Protein AF-A0A7C3YHG8-F1 (afdb_monomer_lite)

Structure (mmCIF, N/CA/C/O backbone):
data_AF-A0A7C3YHG8-F1
#
_entry.id 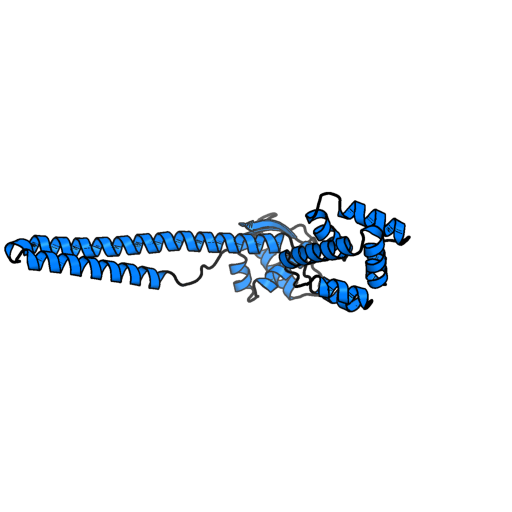  AF-A0A7C3YHG8-F1
#
loop_
_atom_site.group_PDB
_atom_site.id
_atom_site.type_symbol
_atom_site.label_atom_id
_atom_site.label_alt_id
_atom_site.label_comp_id
_atom_site.label_asym_id
_atom_site.label_entity_id
_atom_site.label_seq_id
_atom_site.pdbx_PDB_ins_code
_atom_site.Cartn_x
_atom_site.Cartn_y
_atom_site.Cartn_z
_atom_site.occupancy
_atom_site.B_iso_or_equiv
_atom_site.auth_seq_id
_atom_site.auth_comp_id
_atom_site.auth_asym_id
_atom_site.auth_atom_id
_atom_site.pdbx_PDB_model_num
ATOM 1 N N . MET A 1 1 ? 10.492 -3.596 -20.529 1.00 64.25 1 MET A N 1
ATOM 2 C CA . MET A 1 1 ? 9.755 -3.993 -19.298 1.00 64.25 1 MET A CA 1
ATOM 3 C C . MET A 1 1 ? 10.704 -4.544 -18.235 1.00 64.25 1 MET A C 1
ATOM 5 O O . MET A 1 1 ? 10.720 -4.023 -17.127 1.00 64.25 1 MET A O 1
ATOM 9 N N . TYR A 1 2 ? 11.522 -5.550 -18.568 1.00 70.81 2 TYR A N 1
ATOM 10 C CA . TYR A 1 2 ? 12.491 -6.155 -17.644 1.00 70.81 2 TYR A CA 1
ATOM 11 C C . TYR A 1 2 ? 13.482 -5.152 -17.047 1.00 70.81 2 TYR A C 1
ATOM 13 O O . TYR A 1 2 ? 13.712 -5.169 -15.840 1.00 70.81 2 TYR A O 1
ATOM 21 N N . GLU A 1 3 ? 13.999 -4.233 -17.866 1.00 75.50 3 GLU A N 1
ATOM 22 C CA . GLU A 1 3 ? 14.940 -3.196 -17.428 1.00 75.50 3 GLU A CA 1
ATOM 23 C C . GLU A 1 3 ? 14.399 -2.384 -16.240 1.00 75.50 3 GLU A C 1
ATOM 25 O O . GLU A 1 3 ? 15.095 -2.191 -15.247 1.00 75.50 3 GLU A O 1
ATOM 30 N N . GLU A 1 4 ? 13.135 -1.954 -16.285 1.00 67.62 4 GLU A N 1
ATOM 31 C CA . GLU A 1 4 ? 12.538 -1.143 -15.219 1.00 67.62 4 GLU A CA 1
ATOM 32 C C . GLU A 1 4 ? 12.369 -1.923 -13.912 1.00 67.62 4 GLU A C 1
ATOM 34 O O . GLU A 1 4 ? 12.584 -1.373 -12.830 1.00 67.62 4 GLU A O 1
ATOM 39 N N . ILE A 1 5 ? 12.022 -3.207 -14.015 1.00 71.06 5 ILE A N 1
ATOM 40 C CA . ILE A 1 5 ? 11.834 -4.111 -12.878 1.00 71.06 5 ILE A CA 1
ATOM 41 C C . ILE A 1 5 ? 13.181 -4.402 -12.208 1.00 71.06 5 ILE A C 1
ATOM 43 O O . ILE A 1 5 ? 13.305 -4.309 -10.984 1.00 71.06 5 ILE A O 1
ATOM 47 N N . PHE A 1 6 ? 14.210 -4.688 -13.006 1.00 74.50 6 PHE A N 1
ATOM 48 C CA . PHE A 1 6 ? 15.566 -4.910 -12.514 1.00 74.50 6 PHE A CA 1
ATOM 49 C C . PHE A 1 6 ? 16.198 -3.628 -11.980 1.00 74.50 6 PHE A C 1
ATOM 51 O O . PHE A 1 6 ? 16.890 -3.690 -10.967 1.00 74.50 6 PHE A O 1
ATOM 58 N N . ARG A 1 7 ? 15.928 -2.464 -12.581 1.00 72.69 7 ARG A N 1
ATOM 59 C CA . ARG A 1 7 ? 16.351 -1.157 -12.057 1.00 72.69 7 ARG A CA 1
ATOM 60 C C . ARG A 1 7 ? 15.745 -0.890 -10.693 1.00 72.69 7 ARG A C 1
ATOM 62 O O . ARG A 1 7 ? 16.478 -0.644 -9.741 1.00 72.69 7 ARG A O 1
ATOM 69 N N . TYR A 1 8 ? 14.427 -1.043 -10.576 1.00 64.56 8 TYR A N 1
ATOM 70 C CA . TYR A 1 8 ? 13.718 -0.888 -9.309 1.00 64.56 8 TYR A CA 1
ATOM 71 C C . TYR A 1 8 ? 14.257 -1.834 -8.226 1.00 64.56 8 TYR A C 1
ATOM 73 O O . TYR A 1 8 ? 14.529 -1.408 -7.103 1.00 64.56 8 TYR A O 1
ATOM 81 N N . GLY A 1 9 ? 14.453 -3.110 -8.570 1.00 6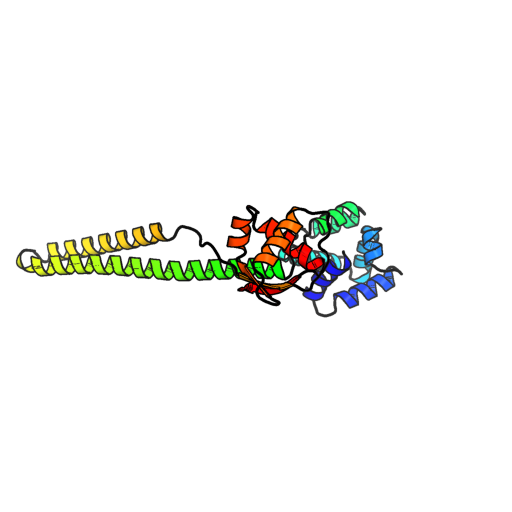4.12 9 GLY A N 1
ATOM 82 C CA . GLY A 1 9 ? 15.024 -4.096 -7.660 1.00 64.12 9 GLY A CA 1
ATOM 83 C C . GLY A 1 9 ? 16.459 -3.768 -7.252 1.00 64.12 9 GLY A C 1
ATOM 84 O O . GLY A 1 9 ? 16.766 -3.780 -6.065 1.00 64.12 9 GLY A O 1
ATOM 85 N N . SER A 1 10 ? 17.320 -3.414 -8.206 1.00 66.56 10 SER A N 1
ATOM 86 C CA . SER A 1 10 ? 18.762 -3.225 -7.990 1.00 66.56 10 SER A CA 1
ATOM 87 C C . SER A 1 10 ? 19.106 -1.924 -7.275 1.00 66.56 10 SER A C 1
ATOM 89 O O . SER A 1 10 ? 19.941 -1.934 -6.374 1.00 66.56 10 SER A O 1
ATOM 91 N N . ASP A 1 11 ? 18.450 -0.813 -7.615 1.00 61.12 11 ASP A N 1
ATOM 92 C CA . ASP A 1 11 ? 18.695 0.476 -6.952 1.00 61.12 11 ASP A CA 1
ATOM 93 C C . ASP A 1 11 ? 18.240 0.455 -5.483 1.00 61.12 11 ASP A C 1
ATOM 95 O O . ASP A 1 11 ? 18.757 1.200 -4.653 1.00 61.12 11 ASP A O 1
ATOM 99 N N . SER A 1 12 ? 17.331 -0.462 -5.127 1.00 53.62 12 SER A N 1
ATOM 100 C CA . SER A 1 12 ? 16.934 -0.717 -3.736 1.00 53.62 12 SER A CA 1
ATOM 101 C C . SER A 1 12 ? 17.961 -1.521 -2.917 1.00 53.62 12 SER A C 1
ATOM 103 O O . SER A 1 12 ? 17.794 -1.653 -1.699 1.00 53.62 12 SER A O 1
ATOM 105 N N . LEU A 1 13 ? 18.999 -2.065 -3.569 1.00 56.03 13 LEU A N 1
ATOM 106 C CA . LEU A 1 13 ? 20.135 -2.758 -2.940 1.00 56.03 13 LEU A CA 1
ATOM 107 C C . LEU A 1 13 ? 21.326 -1.818 -2.718 1.00 56.03 13 LEU A C 1
ATOM 109 O O . LEU A 1 13 ? 22.126 -2.045 -1.815 1.00 56.03 13 LEU A O 1
ATOM 113 N N . GLY A 1 14 ? 21.433 -0.753 -3.515 1.00 53.56 14 GLY A N 1
ATOM 114 C CA . GLY A 1 14 ? 22.447 0.285 -3.368 1.00 53.56 14 GLY A CA 1
ATOM 115 C C . GLY A 1 14 ? 22.393 1.299 -4.519 1.00 53.56 14 GLY A C 1
ATOM 116 O O . GLY A 1 14 ? 22.146 0.900 -5.659 1.00 53.56 14 GLY A O 1
ATOM 117 N N . PRO A 1 15 ? 22.646 2.599 -4.269 1.00 55.12 15 PRO A N 1
ATOM 118 C CA . PRO A 1 15 ? 22.620 3.616 -5.318 1.00 55.12 15 PRO A CA 1
ATOM 119 C C . PRO A 1 15 ? 23.596 3.283 -6.452 1.00 55.12 15 PRO A C 1
ATOM 121 O O . PRO A 1 15 ? 24.779 3.051 -6.209 1.00 55.12 15 PRO A O 1
ATOM 124 N N . GLY A 1 16 ? 23.113 3.269 -7.697 1.00 61.41 16 GLY A N 1
ATOM 125 C CA . GLY A 1 16 ? 23.952 3.050 -8.880 1.00 61.41 16 GLY A CA 1
ATOM 126 C C . GLY A 1 16 ? 24.348 1.592 -9.137 1.00 61.41 16 GLY A C 1
ATOM 127 O O . GLY A 1 16 ? 25.009 1.324 -10.142 1.00 61.41 16 GLY A O 1
ATOM 128 N N . MET A 1 17 ? 23.910 0.645 -8.298 1.00 67.06 17 MET A N 1
ATOM 129 C CA . MET A 1 17 ? 24.161 -0.788 -8.494 1.00 67.06 17 MET A CA 1
ATOM 130 C C . MET A 1 17 ? 23.566 -1.307 -9.800 1.00 67.06 17 MET A C 1
ATOM 132 O O . MET A 1 17 ? 24.195 -2.123 -10.470 1.00 67.06 17 MET A O 1
ATOM 136 N N . PHE A 1 18 ? 22.392 -0.802 -10.193 1.00 75.75 18 PHE A N 1
ATOM 137 C CA . PHE A 1 18 ? 21.789 -1.149 -11.475 1.00 75.75 18 PHE A CA 1
ATOM 138 C C . PHE A 1 18 ? 22.709 -0.805 -12.650 1.00 75.75 18 PHE A C 1
ATOM 140 O O . PHE A 1 18 ? 22.962 -1.645 -13.511 1.00 75.75 18 PHE A O 1
ATOM 147 N N . ARG A 1 19 ? 23.244 0.424 -12.659 1.00 78.12 19 ARG A N 1
ATOM 148 C CA . ARG A 1 19 ? 24.094 0.920 -13.745 1.00 78.12 19 ARG A CA 1
ATOM 149 C C . ARG A 1 19 ? 25.399 0.133 -13.831 1.00 78.12 19 ARG A C 1
ATOM 151 O O . ARG A 1 19 ? 25.753 -0.331 -14.906 1.00 78.12 19 ARG A O 1
ATOM 158 N N . VAL A 1 20 ? 26.061 -0.085 -12.692 1.00 80.94 20 VAL A N 1
ATOM 159 C CA . VAL A 1 20 ? 27.316 -0.853 -12.626 1.00 80.94 20 VAL A CA 1
ATOM 160 C C . VAL A 1 20 ? 27.117 -2.294 -13.096 1.00 80.94 20 VAL A C 1
ATOM 162 O O . VAL A 1 20 ? 27.958 -2.834 -13.812 1.00 80.94 20 VAL A O 1
ATOM 165 N N . LEU A 1 21 ? 26.015 -2.934 -12.698 1.00 82.88 21 LEU A N 1
ATOM 166 C CA . LEU A 1 21 ? 25.720 -4.303 -13.110 1.00 82.88 21 LEU A CA 1
ATOM 167 C C . LEU A 1 21 ? 25.397 -4.378 -14.607 1.00 82.88 21 LEU A C 1
ATOM 169 O O . LEU A 1 21 ? 25.925 -5.253 -15.288 1.00 82.88 21 LEU A O 1
ATOM 173 N N . ARG A 1 22 ? 24.590 -3.442 -15.123 1.00 88.62 22 ARG A N 1
ATOM 174 C CA . ARG A 1 22 ? 24.256 -3.351 -16.549 1.00 88.62 22 ARG A CA 1
ATOM 175 C C . ARG A 1 22 ? 25.505 -3.180 -17.410 1.00 88.62 22 ARG A C 1
ATOM 177 O O . ARG A 1 22 ? 25.700 -3.977 -18.315 1.00 88.62 22 ARG A O 1
ATOM 184 N N . GLU A 1 23 ? 26.365 -2.213 -17.089 1.00 88.88 23 GLU A N 1
ATOM 185 C CA . GLU A 1 23 ? 27.599 -1.940 -17.845 1.00 88.88 23 GLU A CA 1
ATOM 186 C C . GLU A 1 23 ? 28.514 -3.173 -17.904 1.00 88.88 23 GLU A C 1
ATOM 188 O O . GLU A 1 23 ? 29.069 -3.504 -18.951 1.00 88.88 23 GLU A O 1
ATOM 193 N N . ARG A 1 24 ? 28.651 -3.904 -16.789 1.00 88.56 24 ARG A N 1
ATOM 194 C CA . ARG A 1 24 ? 29.465 -5.128 -16.755 1.00 88.56 24 ARG A CA 1
ATOM 195 C C . ARG A 1 24 ? 28.847 -6.282 -17.538 1.00 88.56 24 ARG A C 1
ATOM 197 O O . ARG A 1 24 ? 29.581 -7.060 -18.138 1.00 88.56 24 ARG A O 1
ATOM 204 N N . LEU A 1 25 ? 27.524 -6.419 -17.507 1.00 90.88 25 LEU A N 1
ATOM 205 C CA . LEU A 1 25 ? 26.820 -7.430 -18.293 1.00 90.88 25 LEU A CA 1
ATOM 206 C C . LEU A 1 25 ? 26.889 -7.123 -19.784 1.00 90.88 25 LEU A C 1
ATOM 208 O O . LEU A 1 25 ? 27.086 -8.040 -20.567 1.00 90.88 25 LEU A O 1
ATOM 212 N N . GLU A 1 26 ? 26.769 -5.857 -20.170 1.00 92.88 26 GLU A N 1
ATOM 213 C CA . GLU A 1 26 ? 26.874 -5.416 -21.561 1.00 92.88 26 GLU A CA 1
ATOM 214 C C . GLU A 1 26 ? 28.285 -5.667 -22.104 1.00 92.88 26 GLU A C 1
ATOM 216 O O . GLU A 1 26 ? 28.441 -6.227 -23.186 1.00 92.88 26 GLU A O 1
ATOM 221 N N . ALA A 1 27 ? 29.320 -5.375 -21.306 1.00 90.50 27 ALA A N 1
ATOM 222 C CA . ALA A 1 27 ? 30.705 -5.695 -21.649 1.00 90.50 27 ALA A CA 1
ATOM 223 C C . ALA A 1 27 ? 30.957 -7.207 -21.818 1.00 90.50 27 ALA A C 1
ATOM 225 O O . ALA A 1 27 ? 31.789 -7.603 -22.630 1.00 90.50 27 ALA A O 1
ATOM 226 N N . GLU A 1 28 ? 30.253 -8.053 -21.061 1.00 93.00 28 GLU A N 1
ATOM 227 C CA . GLU A 1 28 ? 30.353 -9.514 -21.164 1.00 93.00 28 GLU A CA 1
ATOM 228 C C . GLU A 1 28 ? 29.513 -10.090 -22.317 1.00 93.00 28 GLU A C 1
ATOM 230 O O . GLU A 1 28 ? 29.925 -11.050 -22.964 1.00 93.00 28 GLU A O 1
ATOM 235 N N . LEU A 1 29 ? 28.331 -9.530 -22.577 1.00 91.25 29 LEU A N 1
ATOM 236 C CA . LEU A 1 29 ? 27.377 -10.045 -23.562 1.00 91.25 29 LEU A CA 1
ATOM 237 C C . LEU A 1 29 ? 27.597 -9.478 -24.970 1.00 91.25 29 LEU A C 1
ATOM 239 O O . LEU A 1 29 ? 27.195 -10.128 -25.936 1.00 91.25 29 LEU A O 1
ATOM 243 N N . GLY A 1 30 ? 28.236 -8.308 -25.082 1.00 90.75 30 GLY A N 1
ATOM 244 C CA . GLY A 1 30 ? 28.475 -7.588 -26.337 1.00 90.75 30 GLY A CA 1
ATOM 245 C C . GLY A 1 30 ? 27.234 -6.904 -26.923 1.00 90.75 30 GLY A C 1
ATOM 246 O O . GLY A 1 30 ? 27.281 -6.426 -28.052 1.00 90.75 30 GLY A O 1
ATOM 247 N N . GLU A 1 31 ? 26.125 -6.888 -26.185 1.00 91.81 31 GLU A N 1
ATOM 248 C CA . GLU A 1 31 ? 24.824 -6.339 -26.575 1.00 91.81 31 GLU A CA 1
ATOM 249 C C . GLU A 1 31 ? 24.015 -5.981 -25.314 1.00 91.81 31 GLU A C 1
ATOM 251 O O . GLU A 1 31 ? 24.429 -6.327 -24.199 1.00 91.81 31 GLU A O 1
ATOM 256 N N . ASP A 1 32 ? 22.869 -5.303 -25.469 1.00 88.94 32 ASP A N 1
ATOM 257 C CA . ASP A 1 32 ? 22.064 -4.881 -24.318 1.00 88.94 32 ASP A CA 1
ATOM 258 C C . ASP A 1 32 ? 21.609 -6.103 -23.485 1.00 88.94 32 ASP A C 1
ATOM 260 O O . ASP A 1 32 ? 20.935 -7.000 -24.007 1.00 88.94 32 ASP A O 1
ATOM 264 N N . PRO A 1 33 ? 21.935 -6.160 -22.177 1.00 89.12 33 PRO A N 1
ATOM 265 C CA . PRO A 1 33 ? 21.634 -7.320 -21.341 1.00 89.12 33 PRO A CA 1
ATOM 266 C C . PRO A 1 33 ? 20.147 -7.673 -21.264 1.00 89.12 33 PRO A C 1
ATOM 268 O O . PRO A 1 33 ? 19.805 -8.845 -21.111 1.00 89.12 33 PRO A O 1
ATOM 271 N N . PHE A 1 34 ? 19.251 -6.691 -21.356 1.00 87.38 34 PHE A N 1
ATOM 272 C CA . PHE A 1 34 ? 17.814 -6.921 -21.250 1.00 87.38 34 PHE A CA 1
ATOM 273 C C . PHE A 1 34 ? 17.213 -7.396 -22.573 1.00 87.38 34 PHE A C 1
ATOM 275 O O . PHE A 1 34 ? 16.295 -8.213 -22.545 1.00 87.38 34 PHE A O 1
ATOM 282 N N . GLU A 1 35 ? 17.792 -7.018 -23.714 1.00 86.94 35 GLU A N 1
ATOM 283 C CA . GLU A 1 35 ? 17.474 -7.655 -24.999 1.00 86.94 35 GLU A CA 1
ATOM 284 C C . GLU A 1 35 ? 17.949 -9.116 -25.049 1.00 86.94 35 GLU A C 1
ATOM 286 O O . GLU A 1 35 ? 17.317 -9.960 -25.694 1.00 86.94 35 GLU A O 1
ATOM 291 N N . VAL A 1 36 ? 19.060 -9.444 -24.374 1.00 90.62 36 VAL A N 1
ATOM 292 C CA . VAL A 1 36 ? 19.490 -10.844 -24.196 1.00 90.62 36 VAL A CA 1
ATOM 293 C C . VAL A 1 36 ? 18.533 -11.585 -23.284 1.00 90.62 36 VAL A C 1
ATOM 295 O O . VAL A 1 36 ? 18.170 -12.708 -23.604 1.00 90.62 36 VAL A O 1
ATOM 298 N N . LEU A 1 37 ? 18.104 -10.982 -22.175 1.00 89.06 37 LEU A N 1
ATOM 299 C CA . LEU A 1 37 ? 17.146 -11.595 -21.255 1.00 89.06 37 LEU A CA 1
ATOM 300 C C . LEU A 1 37 ? 15.813 -11.921 -21.946 1.00 89.06 37 LEU A C 1
ATOM 302 O O . LEU A 1 37 ? 15.233 -12.966 -21.671 1.00 89.06 37 LEU A O 1
ATOM 306 N N . GLU A 1 38 ? 15.353 -11.064 -22.858 1.00 85.81 38 GLU A N 1
ATOM 307 C CA . GLU A 1 38 ? 14.130 -11.288 -23.638 1.00 85.81 38 GLU A CA 1
ATOM 308 C C . GLU A 1 38 ? 14.260 -12.448 -24.640 1.00 85.81 38 GLU A C 1
ATOM 310 O O . GLU A 1 38 ? 13.296 -13.180 -24.862 1.00 85.81 38 GLU A O 1
ATOM 315 N N . ARG A 1 39 ? 15.447 -12.648 -25.226 1.00 89.06 39 ARG A N 1
ATOM 316 C CA . ARG A 1 39 ? 15.694 -13.686 -26.245 1.00 89.06 39 ARG A CA 1
ATOM 317 C C . ARG A 1 39 ? 16.182 -15.015 -25.668 1.00 89.06 39 ARG A C 1
ATOM 319 O O . ARG A 1 39 ? 15.768 -16.071 -26.131 1.00 89.06 39 ARG A O 1
ATOM 326 N N . SER A 1 40 ? 17.100 -14.957 -24.709 1.00 91.31 40 SER A N 1
ATOM 327 C CA . SER A 1 40 ? 17.726 -16.102 -24.046 1.00 91.31 40 SER A CA 1
ATOM 328 C C . SER A 1 40 ? 18.015 -15.783 -22.571 1.00 91.31 40 SER A C 1
ATOM 330 O O . SER A 1 40 ? 19.128 -15.372 -22.198 1.00 91.31 40 SER A O 1
ATOM 332 N N . PRO A 1 41 ? 17.019 -16.002 -21.697 1.00 91.94 41 PRO A N 1
ATOM 333 C CA . PRO A 1 41 ? 17.176 -15.902 -20.253 1.00 91.94 41 PRO A CA 1
ATOM 334 C C . PRO A 1 41 ? 18.370 -16.668 -19.677 1.00 91.94 41 PRO A C 1
ATOM 336 O O . PRO A 1 41 ? 19.026 -16.206 -18.737 1.00 91.94 41 PRO A O 1
ATOM 339 N N . LYS A 1 42 ? 18.695 -17.827 -20.256 1.00 94.50 42 LYS A N 1
ATOM 340 C CA . LYS A 1 42 ? 19.807 -18.665 -19.803 1.00 94.50 42 LYS A CA 1
ATOM 341 C C . LYS A 1 42 ? 21.148 -17.996 -20.042 1.00 94.50 42 LYS A C 1
ATOM 343 O O . LYS A 1 42 ? 22.046 -18.067 -19.195 1.00 94.50 42 LYS A O 1
ATOM 348 N N . ARG A 1 43 ? 21.296 -17.335 -21.189 1.00 94.19 43 ARG A N 1
ATOM 349 C CA . ARG A 1 43 ? 22.518 -16.617 -21.552 1.00 94.19 43 ARG A CA 1
ATOM 350 C C . ARG A 1 43 ? 22.725 -15.404 -20.646 1.00 94.19 43 ARG A C 1
ATOM 352 O O . ARG A 1 43 ? 23.836 -15.208 -20.155 1.00 94.19 43 ARG A O 1
ATOM 359 N N . PHE A 1 44 ? 21.650 -14.687 -20.318 1.00 93.75 44 PHE A N 1
ATOM 360 C CA . PHE A 1 44 ? 21.674 -13.627 -19.307 1.00 93.75 44 PHE A CA 1
ATOM 361 C C . PHE A 1 44 ? 22.118 -14.145 -17.926 1.00 93.75 44 PHE A C 1
ATOM 363 O O . PHE A 1 44 ? 23.056 -13.609 -17.333 1.00 93.75 44 PHE A O 1
ATOM 370 N N . LEU A 1 45 ? 21.509 -15.228 -17.425 1.00 94.06 45 LEU A N 1
ATOM 371 C CA . LEU A 1 45 ? 21.869 -15.821 -16.129 1.00 94.06 45 LEU A CA 1
ATOM 372 C C . LEU A 1 45 ? 23.322 -16.323 -16.097 1.00 94.06 45 LEU A C 1
ATOM 374 O O . LEU A 1 45 ? 24.014 -16.196 -15.085 1.00 94.06 45 LEU A O 1
ATOM 378 N N . THR A 1 46 ? 23.804 -16.873 -17.210 1.00 94.50 46 THR A N 1
ATOM 379 C CA . THR A 1 46 ? 25.193 -17.331 -17.340 1.00 94.50 46 THR A CA 1
ATOM 380 C C . THR A 1 46 ? 26.169 -16.159 -17.250 1.00 94.50 46 THR A C 1
ATOM 382 O O . THR A 1 46 ? 27.146 -16.235 -16.501 1.00 94.50 46 THR A O 1
ATOM 385 N N . ALA A 1 47 ? 25.880 -15.052 -17.939 1.00 93.06 47 ALA A N 1
ATOM 386 C CA . ALA A 1 47 ? 26.677 -13.831 -17.850 1.00 93.06 47 ALA A CA 1
ATOM 387 C C . ALA A 1 47 ? 26.656 -13.241 -16.432 1.00 93.06 47 ALA A C 1
ATOM 389 O O . ALA A 1 47 ? 27.712 -12.925 -15.890 1.00 93.06 47 ALA A O 1
ATOM 390 N N . MET A 1 48 ? 25.494 -13.200 -15.773 1.00 91.00 48 MET A N 1
ATOM 391 C CA . MET A 1 48 ? 25.377 -12.807 -14.361 1.00 91.00 48 MET A CA 1
ATOM 392 C C . MET A 1 48 ? 26.308 -13.627 -13.460 1.00 91.00 48 MET A C 1
ATOM 394 O O . MET A 1 48 ? 27.147 -13.071 -12.747 1.00 91.00 48 MET A O 1
ATOM 398 N N . ARG A 1 49 ? 26.239 -14.961 -13.552 1.00 93.50 49 ARG A N 1
ATOM 399 C CA . ARG A 1 49 ? 27.087 -15.868 -12.761 1.00 93.50 49 ARG A CA 1
ATOM 400 C C . ARG A 1 49 ? 28.577 -15.672 -13.037 1.00 93.50 49 ARG A C 1
ATOM 402 O O . ARG A 1 49 ? 29.375 -15.851 -12.119 1.00 93.50 49 ARG A O 1
ATOM 409 N N . LYS A 1 50 ? 28.952 -15.281 -14.256 1.00 91.62 50 LYS A N 1
ATOM 410 C CA . LYS A 1 50 ? 30.340 -14.987 -14.629 1.00 91.62 50 LYS A CA 1
ATOM 411 C C . LYS A 1 50 ? 30.819 -13.628 -14.104 1.00 91.62 50 LYS A C 1
ATOM 413 O O . LYS A 1 50 ? 31.932 -13.539 -13.599 1.00 91.62 50 LYS A O 1
ATOM 418 N N . VAL A 1 51 ? 29.979 -12.595 -14.175 1.00 90.25 51 VAL A N 1
ATOM 419 C CA . VAL A 1 51 ? 30.336 -11.211 -13.814 1.00 90.25 51 VAL A CA 1
ATOM 420 C C . VAL A 1 51 ? 30.411 -10.998 -12.302 1.00 90.25 51 VAL A C 1
ATOM 422 O O . VAL A 1 51 ? 31.337 -10.345 -11.819 1.00 90.25 51 VAL A O 1
ATOM 425 N N . ILE A 1 52 ? 29.437 -11.514 -11.547 1.00 83.56 52 ILE A N 1
ATOM 426 C CA . ILE A 1 52 ? 29.354 -11.290 -10.091 1.00 83.56 52 ILE A CA 1
ATOM 427 C C . ILE A 1 52 ? 29.591 -12.559 -9.265 1.00 83.56 52 ILE A C 1
ATOM 429 O O . ILE A 1 52 ? 29.681 -12.488 -8.038 1.00 83.56 52 ILE A O 1
ATOM 433 N N . GLY A 1 53 ? 29.739 -13.714 -9.914 1.00 86.75 53 GLY A N 1
ATOM 434 C CA . GLY A 1 53 ? 29.925 -15.003 -9.257 1.00 86.75 53 GLY A CA 1
ATOM 435 C C . GLY A 1 53 ? 28.602 -15.689 -8.912 1.00 86.75 53 GLY A C 1
ATOM 436 O O . GLY A 1 53 ? 27.581 -15.046 -8.655 1.00 86.75 53 GLY A O 1
ATOM 437 N N . TYR A 1 54 ? 28.630 -17.025 -8.860 1.00 87.06 54 TYR A N 1
ATOM 438 C CA . TYR A 1 54 ? 27.450 -17.857 -8.598 1.00 87.06 54 TYR A CA 1
ATOM 439 C C . TYR A 1 54 ? 26.729 -17.470 -7.297 1.00 87.06 54 TYR A C 1
ATOM 441 O O . TYR A 1 54 ? 25.546 -17.148 -7.314 1.00 87.06 54 TYR A O 1
ATOM 449 N N . ARG A 1 55 ? 27.453 -17.421 -6.169 1.00 74.38 55 ARG A N 1
ATOM 450 C CA . ARG A 1 55 ? 26.863 -17.114 -4.851 1.00 74.38 55 ARG A CA 1
ATOM 451 C C . ARG A 1 55 ? 26.232 -15.722 -4.804 1.00 74.38 55 ARG A C 1
ATOM 453 O O . ARG A 1 55 ? 25.141 -15.564 -4.272 1.00 74.38 55 ARG A O 1
ATOM 460 N N . THR A 1 56 ? 26.895 -14.725 -5.381 1.00 79.00 56 THR A N 1
ATOM 461 C CA . THR A 1 56 ? 26.387 -13.348 -5.427 1.00 79.00 56 THR A CA 1
ATOM 462 C C . THR A 1 56 ? 25.159 -13.238 -6.322 1.00 79.00 56 THR A C 1
ATOM 464 O O . THR A 1 56 ? 24.243 -12.492 -6.004 1.00 79.00 56 THR A O 1
ATOM 467 N N . THR A 1 57 ? 25.109 -14.015 -7.406 1.00 85.81 57 THR A N 1
ATOM 468 C CA . THR A 1 57 ? 23.942 -14.090 -8.294 1.00 85.81 57 THR A CA 1
ATOM 469 C C . THR A 1 57 ? 22.722 -14.644 -7.558 1.00 85.81 57 THR A C 1
ATOM 471 O O . THR A 1 57 ? 21.649 -14.054 -7.628 1.00 85.81 57 THR A O 1
ATOM 474 N N . GLU A 1 58 ? 22.889 -15.717 -6.781 1.00 82.38 58 GLU A N 1
ATOM 475 C CA . GLU A 1 58 ? 21.816 -16.282 -5.948 1.00 82.38 58 GLU A CA 1
ATOM 476 C C . GLU A 1 58 ? 21.298 -15.273 -4.911 1.00 82.38 58 GLU A C 1
ATOM 478 O O . GLU A 1 58 ? 20.088 -15.099 -4.750 1.00 82.38 58 GLU A O 1
ATOM 483 N N . VAL A 1 59 ? 22.207 -14.575 -4.221 1.00 76.75 59 VAL A N 1
ATOM 484 C CA . VAL A 1 59 ? 21.850 -13.539 -3.237 1.00 76.75 59 VAL A CA 1
ATOM 485 C C . VAL A 1 59 ? 21.137 -12.369 -3.914 1.00 76.75 59 VAL A C 1
ATOM 487 O O . VAL A 1 59 ? 20.113 -11.907 -3.416 1.00 76.75 59 VAL A O 1
ATOM 490 N N . TYR A 1 60 ? 21.622 -11.932 -5.075 1.00 82.31 60 TYR A N 1
ATOM 491 C CA . TYR A 1 60 ? 20.993 -10.880 -5.865 1.00 82.31 60 TYR A CA 1
ATOM 492 C C . TYR A 1 60 ? 19.559 -11.252 -6.254 1.00 82.31 60 TYR A C 1
ATOM 494 O O . TYR A 1 60 ? 18.644 -10.475 -5.998 1.00 82.31 60 TYR A O 1
ATOM 502 N N . PHE A 1 61 ? 19.331 -12.455 -6.793 1.00 87.62 61 PHE A N 1
ATOM 503 C CA . PHE A 1 61 ? 17.980 -12.911 -7.133 1.00 87.62 61 PHE A CA 1
ATOM 504 C C . PHE A 1 61 ? 17.098 -13.129 -5.902 1.00 87.62 61 PHE A C 1
ATOM 506 O O . PHE A 1 61 ? 15.890 -12.925 -5.988 1.00 87.62 61 PHE A O 1
ATOM 513 N N . SER A 1 62 ? 17.679 -13.484 -4.752 1.00 82.25 62 SER A N 1
ATOM 514 C CA . SER A 1 62 ? 16.943 -13.580 -3.484 1.00 82.25 62 SER A CA 1
ATOM 515 C C . SER A 1 62 ? 16.399 -12.219 -3.076 1.00 82.25 62 SER A C 1
ATOM 517 O O . SER A 1 62 ? 15.205 -12.074 -2.823 1.00 82.25 62 SER A O 1
ATOM 519 N N . MET A 1 63 ? 17.269 -11.209 -3.082 1.00 73.44 63 MET A N 1
ATOM 520 C CA . MET A 1 63 ? 16.898 -9.842 -2.739 1.00 73.44 63 MET A CA 1
ATOM 521 C C . MET A 1 63 ? 15.956 -9.235 -3.784 1.00 73.44 63 MET A C 1
ATOM 523 O O . MET A 1 63 ? 14.990 -8.567 -3.425 1.00 73.44 63 MET A O 1
ATOM 527 N N . LEU A 1 64 ? 16.182 -9.504 -5.073 1.00 81.12 64 LEU A N 1
ATOM 528 C CA . LEU A 1 64 ? 15.283 -9.098 -6.149 1.00 81.12 64 LEU A CA 1
ATOM 529 C C . LEU A 1 64 ? 13.891 -9.703 -5.932 1.00 81.12 64 LEU A C 1
ATOM 531 O O . LEU A 1 64 ? 12.919 -8.960 -5.884 1.00 81.12 64 LEU A O 1
ATOM 535 N N . ALA A 1 65 ? 13.784 -11.016 -5.716 1.00 80.31 65 ALA A N 1
ATOM 536 C CA . ALA A 1 65 ? 12.510 -11.683 -5.458 1.00 80.31 65 ALA A CA 1
ATOM 537 C C . ALA A 1 65 ? 11.805 -11.137 -4.205 1.00 80.31 65 ALA A C 1
ATOM 539 O O . ALA A 1 65 ? 10.598 -10.912 -4.231 1.00 80.31 65 ALA A O 1
ATOM 540 N N . GLU A 1 66 ? 12.538 -10.860 -3.124 1.00 72.44 66 GLU A N 1
ATOM 541 C CA . GLU A 1 66 ? 11.983 -10.244 -1.912 1.00 72.44 66 GLU A CA 1
ATOM 542 C C . GLU A 1 66 ? 11.423 -8.839 -2.186 1.00 72.44 66 GLU A C 1
ATOM 544 O O . GLU A 1 66 ? 10.318 -8.501 -1.754 1.00 72.44 66 GLU A O 1
ATOM 549 N N . ARG A 1 67 ? 12.144 -8.028 -2.965 1.00 67.56 67 ARG A N 1
ATOM 550 C CA . ARG A 1 67 ? 11.707 -6.683 -3.363 1.00 67.56 67 ARG A CA 1
ATOM 551 C C . ARG A 1 67 ? 10.518 -6.711 -4.314 1.00 67.56 67 ARG A C 1
ATOM 553 O O . ARG A 1 67 ? 9.617 -5.885 -4.177 1.00 67.56 67 ARG A O 1
ATOM 560 N N . LEU A 1 68 ? 10.488 -7.667 -5.236 1.00 69.62 68 LEU A N 1
ATOM 561 C CA . LEU A 1 68 ? 9.355 -7.901 -6.127 1.00 69.62 68 LEU A CA 1
ATOM 562 C C . LEU A 1 68 ? 8.128 -8.360 -5.328 1.00 69.62 68 LEU A C 1
ATOM 564 O O . LEU A 1 68 ? 7.044 -7.807 -5.513 1.00 69.62 68 LEU A O 1
ATOM 568 N N . ARG A 1 69 ? 8.306 -9.244 -4.340 1.00 68.75 69 ARG A N 1
ATOM 569 C CA . ARG A 1 69 ? 7.246 -9.654 -3.407 1.00 68.75 69 ARG A CA 1
ATOM 570 C C . ARG A 1 69 ? 6.702 -8.484 -2.595 1.00 68.75 69 ARG A C 1
ATOM 572 O O . ARG A 1 69 ? 5.488 -8.333 -2.489 1.00 68.75 69 ARG A O 1
ATOM 579 N N . ALA A 1 70 ? 7.574 -7.613 -2.088 1.00 56.69 70 ALA A N 1
ATOM 580 C CA . ALA A 1 70 ? 7.170 -6.375 -1.420 1.00 56.69 70 ALA A CA 1
ATOM 581 C C . ALA A 1 70 ? 6.424 -5.401 -2.356 1.00 56.69 70 ALA A C 1
ATOM 583 O O . ALA A 1 70 ? 5.647 -4.570 -1.890 1.00 56.69 70 ALA A O 1
ATOM 584 N N . ALA A 1 71 ? 6.633 -5.512 -3.671 1.00 52.69 71 ALA A N 1
ATOM 585 C CA . ALA A 1 71 ? 5.916 -4.767 -4.703 1.00 52.69 71 ALA A CA 1
ATOM 586 C C . ALA A 1 71 ? 4.636 -5.472 -5.204 1.00 52.69 71 ALA A C 1
ATOM 588 O O . ALA A 1 71 ? 4.041 -5.010 -6.174 1.00 52.69 71 ALA A O 1
ATOM 589 N N . GLY A 1 72 ? 4.207 -6.563 -4.553 1.00 51.84 72 GLY A N 1
ATOM 590 C CA . GLY A 1 72 ? 2.988 -7.305 -4.893 1.00 51.84 72 GLY A CA 1
ATOM 591 C C . GLY A 1 72 ? 3.177 -8.409 -5.937 1.00 51.84 72 GLY A C 1
ATOM 592 O O . GLY A 1 72 ? 2.203 -9.030 -6.351 1.00 51.84 72 GLY A O 1
ATOM 593 N N . ILE A 1 73 ? 4.416 -8.680 -6.349 1.00 65.50 73 ILE A N 1
ATOM 594 C CA . ILE A 1 73 ? 4.753 -9.699 -7.344 1.00 65.50 73 ILE A CA 1
ATOM 595 C C . ILE A 1 73 ? 5.111 -10.980 -6.596 1.00 65.50 73 ILE A C 1
ATOM 597 O O . ILE A 1 73 ? 6.203 -11.105 -6.040 1.00 65.50 73 ILE A O 1
ATOM 601 N N . ALA A 1 74 ? 4.180 -11.930 -6.545 1.00 65.31 74 ALA A N 1
ATOM 602 C CA . ALA A 1 74 ? 4.401 -13.219 -5.901 1.00 65.31 74 ALA A CA 1
ATOM 603 C C . ALA A 1 74 ? 5.373 -14.066 -6.737 1.00 65.31 74 ALA A C 1
ATOM 605 O O . ALA A 1 74 ? 4.961 -14.851 -7.582 1.00 65.31 74 ALA A O 1
ATOM 606 N N . VAL A 1 75 ? 6.668 -13.858 -6.507 1.00 75.44 75 VAL A N 1
ATOM 607 C CA . VAL A 1 75 ? 7.747 -14.600 -7.153 1.00 75.44 75 VAL A CA 1
ATOM 608 C C . VAL A 1 75 ? 8.791 -15.015 -6.121 1.00 75.44 75 VAL A C 1
ATOM 610 O O . VAL A 1 75 ? 9.048 -14.328 -5.120 1.00 75.44 75 VAL A O 1
ATOM 613 N N . THR A 1 76 ? 9.375 -16.183 -6.330 1.00 82.75 76 THR A N 1
ATOM 614 C CA . THR A 1 76 ? 10.510 -16.690 -5.565 1.00 82.75 76 THR A CA 1
ATOM 615 C C . THR A 1 76 ? 11.794 -16.603 -6.383 1.00 82.75 76 THR A C 1
ATOM 617 O O . THR A 1 76 ? 11.784 -16.527 -7.611 1.00 82.75 76 THR A O 1
ATOM 620 N N . LYS A 1 77 ? 12.930 -16.616 -5.682 1.00 87.38 77 LYS A N 1
ATOM 621 C CA . LYS A 1 77 ? 14.249 -16.711 -6.312 1.00 87.38 77 LYS A CA 1
ATOM 622 C C . LYS A 1 77 ? 14.330 -17.945 -7.215 1.00 87.38 77 LYS A C 1
ATOM 624 O O . LYS A 1 77 ? 14.779 -17.832 -8.350 1.00 87.38 77 LYS A O 1
ATOM 629 N N . ASP A 1 78 ? 13.873 -19.090 -6.712 1.00 88.06 78 ASP A N 1
ATOM 630 C CA . ASP A 1 78 ? 13.950 -20.363 -7.429 1.00 88.06 78 ASP A CA 1
ATOM 631 C C . ASP A 1 78 ? 13.080 -20.343 -8.692 1.00 88.06 78 ASP A C 1
ATOM 633 O O . ASP A 1 78 ? 13.537 -20.771 -9.740 1.00 88.06 78 ASP A O 1
ATOM 637 N N . GLU A 1 79 ? 11.889 -19.735 -8.663 1.00 86.00 79 GLU A N 1
ATOM 638 C CA . GLU A 1 79 ? 11.058 -19.587 -9.869 1.00 86.00 79 GLU A CA 1
ATOM 639 C C . GLU A 1 79 ? 11.708 -18.724 -10.959 1.00 86.00 79 GLU A C 1
ATOM 641 O O . GLU A 1 79 ? 11.591 -19.055 -12.141 1.00 86.00 79 GLU A O 1
ATOM 646 N N . LEU A 1 80 ? 12.386 -17.632 -10.578 1.00 86.12 80 LEU A N 1
ATOM 647 C CA . LEU A 1 80 ? 13.113 -16.776 -11.522 1.00 86.12 80 LEU A CA 1
ATOM 648 C C . LEU A 1 80 ? 14.307 -17.511 -12.129 1.00 86.12 80 LEU A C 1
ATOM 650 O O . LEU A 1 80 ? 14.486 -17.484 -13.345 1.00 86.12 80 LEU A O 1
ATOM 654 N N . ILE A 1 81 ? 15.106 -18.174 -11.290 1.00 90.62 81 ILE A N 1
ATOM 655 C CA . ILE A 1 81 ? 16.293 -18.905 -11.734 1.00 90.62 81 ILE A CA 1
ATOM 656 C C . ILE A 1 81 ? 15.887 -20.105 -12.589 1.00 90.62 81 ILE A C 1
ATOM 658 O O . ILE A 1 81 ? 16.430 -20.259 -13.674 1.00 90.62 81 ILE A O 1
ATOM 662 N N . ASP A 1 82 ? 14.882 -20.883 -12.188 1.00 91.19 82 ASP A N 1
ATOM 663 C CA . ASP A 1 82 ? 14.388 -22.028 -12.959 1.00 91.19 82 ASP A CA 1
ATOM 664 C C . ASP A 1 82 ? 13.869 -21.613 -14.337 1.00 91.19 82 ASP A C 1
ATOM 666 O O . ASP A 1 82 ? 14.102 -22.309 -15.326 1.00 91.19 82 ASP A O 1
ATOM 670 N N . ALA A 1 83 ? 13.145 -20.492 -14.422 1.00 87.44 83 ALA A N 1
ATOM 671 C CA . ALA A 1 83 ? 12.669 -19.977 -15.703 1.00 87.44 83 ALA A CA 1
ATOM 672 C C . ALA A 1 83 ? 13.838 -19.544 -16.603 1.00 87.44 83 ALA A C 1
ATOM 674 O O . ALA A 1 83 ? 13.818 -19.799 -17.808 1.00 87.44 83 ALA A O 1
ATOM 675 N N . MET A 1 84 ? 14.887 -18.962 -16.014 1.00 92.25 84 MET A N 1
ATOM 676 C CA . MET A 1 84 ? 16.102 -18.602 -16.741 1.00 92.25 84 MET A CA 1
ATOM 677 C C . MET A 1 84 ? 16.926 -19.826 -17.157 1.00 92.25 84 MET A C 1
ATOM 679 O O . MET A 1 84 ? 17.391 -19.890 -18.287 1.00 92.25 84 MET A O 1
ATOM 683 N N . GLU A 1 85 ? 17.092 -20.828 -16.295 1.00 93.06 85 GLU A N 1
ATOM 684 C CA . GLU A 1 85 ? 17.876 -22.035 -16.588 1.00 93.06 85 GLU A CA 1
ATOM 685 C C . GLU A 1 85 ? 17.244 -22.908 -17.676 1.00 93.06 85 GLU A C 1
ATOM 687 O O . GLU A 1 85 ? 17.964 -23.522 -18.474 1.00 93.06 85 GLU A O 1
ATOM 692 N N . ARG A 1 86 ? 15.907 -22.927 -17.729 1.00 91.69 86 ARG A N 1
ATOM 693 C CA . ARG A 1 86 ? 15.124 -23.592 -18.779 1.00 91.69 86 ARG A CA 1
ATOM 694 C C . ARG A 1 86 ? 15.073 -22.810 -20.091 1.00 91.69 86 ARG A C 1
ATOM 696 O O . ARG A 1 86 ? 14.551 -23.345 -21.061 1.00 91.69 86 ARG A O 1
ATOM 703 N N . ASP A 1 87 ? 15.640 -21.601 -20.117 1.00 90.31 87 ASP A N 1
ATOM 704 C CA . ASP A 1 87 ? 15.626 -20.688 -21.263 1.00 90.31 87 ASP A CA 1
ATOM 705 C C . ASP A 1 87 ? 14.197 -20.420 -21.767 1.00 90.31 87 ASP A C 1
ATOM 707 O O . ASP A 1 87 ? 13.924 -20.467 -22.962 1.00 90.31 87 ASP A O 1
ATOM 711 N N . ASP A 1 88 ? 13.268 -20.194 -20.829 1.00 85.88 88 ASP A N 1
ATOM 712 C CA . ASP A 1 88 ? 11.835 -20.035 -21.098 1.00 85.88 88 ASP A CA 1
ATOM 713 C C . ASP A 1 88 ? 11.419 -18.552 -20.982 1.00 85.88 88 ASP A C 1
ATOM 715 O O . ASP A 1 88 ? 11.001 -18.096 -19.906 1.00 85.88 88 ASP A O 1
ATOM 719 N N . PRO A 1 89 ? 11.546 -17.762 -22.069 1.00 83.25 89 PRO A N 1
ATOM 720 C CA . PRO A 1 89 ? 11.207 -16.342 -22.055 1.00 83.25 89 PRO A CA 1
ATOM 721 C C . PRO A 1 89 ? 9.708 -16.110 -21.852 1.00 83.25 89 PRO A C 1
ATOM 723 O O . PRO A 1 89 ? 9.336 -15.116 -21.237 1.00 83.25 89 PRO A O 1
ATOM 726 N N . ALA A 1 90 ? 8.843 -17.034 -22.285 1.00 81.06 90 ALA A N 1
ATOM 727 C CA . ALA A 1 90 ? 7.397 -16.911 -22.121 1.00 81.06 90 ALA A CA 1
ATOM 728 C C . ALA A 1 90 ? 6.984 -17.044 -20.649 1.00 81.06 90 ALA A C 1
ATOM 730 O O . ALA A 1 90 ? 6.133 -16.294 -20.171 1.00 81.06 90 ALA A O 1
ATOM 731 N N . LYS A 1 91 ? 7.609 -17.959 -19.897 1.00 81.12 91 LYS A N 1
ATOM 732 C CA . LYS A 1 91 ? 7.381 -18.088 -18.451 1.00 81.12 91 LYS A CA 1
ATOM 733 C C . LYS A 1 91 ? 7.886 -16.869 -17.683 1.00 81.12 91 LYS A C 1
ATOM 735 O O . LYS A 1 91 ? 7.190 -16.399 -16.786 1.00 81.12 91 LYS A O 1
ATOM 740 N N . LEU A 1 92 ? 9.056 -16.337 -18.038 1.00 79.44 92 LEU A N 1
ATOM 741 C CA . LEU A 1 92 ? 9.564 -15.081 -17.474 1.00 79.44 92 LEU A CA 1
ATOM 742 C C . LEU A 1 92 ? 8.640 -13.911 -17.791 1.00 79.44 92 LEU A C 1
ATOM 744 O O . LEU A 1 92 ? 8.272 -13.163 -16.887 1.00 79.44 92 LEU A O 1
ATOM 748 N N . GLU A 1 93 ? 8.196 -13.798 -19.039 1.00 76.00 93 GLU A N 1
ATOM 749 C CA . GLU A 1 93 ? 7.249 -12.770 -19.441 1.00 76.00 93 GLU A CA 1
ATOM 750 C C . GLU A 1 93 ? 5.957 -12.912 -18.649 1.00 76.00 93 GLU A C 1
ATOM 752 O O . GLU A 1 93 ? 5.478 -11.924 -18.124 1.00 76.00 93 GLU A O 1
ATOM 757 N N . LEU A 1 94 ? 5.428 -14.120 -18.456 1.00 72.69 94 LEU A N 1
ATOM 758 C CA . LEU A 1 94 ? 4.219 -14.349 -17.667 1.00 72.69 94 LEU A CA 1
ATOM 759 C C . LEU A 1 94 ? 4.410 -13.971 -16.189 1.00 72.69 94 LEU A C 1
ATOM 761 O O . LEU A 1 94 ? 3.527 -13.336 -15.614 1.00 72.69 94 LEU A O 1
ATOM 765 N N . ILE A 1 95 ? 5.571 -14.269 -15.595 1.00 71.50 95 ILE A N 1
ATOM 766 C CA . ILE A 1 95 ? 5.941 -13.829 -14.238 1.00 71.50 95 ILE A CA 1
ATOM 767 C C . ILE A 1 95 ? 5.936 -12.295 -14.148 1.00 71.50 95 ILE A C 1
ATOM 769 O O . ILE A 1 95 ? 5.365 -11.737 -13.211 1.00 71.50 95 ILE A O 1
ATOM 773 N N . PHE A 1 96 ? 6.516 -11.597 -15.130 1.00 67.62 96 PHE A N 1
ATOM 774 C CA . PHE A 1 96 ? 6.639 -10.134 -15.116 1.00 67.62 96 PHE A CA 1
ATOM 775 C C . PHE A 1 96 ? 5.459 -9.368 -15.739 1.00 67.62 96 PHE A C 1
ATOM 777 O O . PHE A 1 96 ? 5.305 -8.173 -15.508 1.00 67.62 96 PHE A O 1
ATOM 784 N N . ARG A 1 97 ? 4.597 -10.031 -16.502 1.00 60.41 97 ARG A N 1
ATOM 785 C CA . ARG A 1 97 ? 3.364 -9.482 -17.079 1.00 60.41 97 ARG A CA 1
ATOM 786 C C . ARG A 1 97 ? 2.215 -9.611 -16.086 1.00 60.41 97 ARG A C 1
ATOM 788 O O . ARG A 1 97 ? 1.418 -8.685 -15.958 1.00 60.41 97 ARG A O 1
ATOM 795 N N . ASN A 1 98 ? 2.183 -10.710 -15.325 1.00 53.44 98 ASN A N 1
ATOM 796 C CA . ASN A 1 98 ? 1.331 -10.839 -14.139 1.00 53.44 98 ASN A CA 1
ATOM 797 C C . ASN A 1 98 ? 1.862 -10.017 -12.960 1.00 53.44 98 ASN A C 1
ATOM 799 O O . ASN A 1 98 ? 1.097 -9.671 -12.059 1.00 53.44 98 ASN A O 1
ATOM 803 N N . ALA A 1 99 ? 3.143 -9.635 -12.986 1.00 48.97 99 ALA A N 1
ATOM 804 C CA . ALA A 1 99 ? 3.659 -8.548 -12.175 1.00 48.97 99 ALA A CA 1
ATOM 805 C C . ALA A 1 99 ? 3.060 -7.213 -12.645 1.00 48.97 99 ALA A C 1
ATOM 807 O O . ALA A 1 99 ? 3.701 -6.408 -13.321 1.00 48.97 99 ALA A O 1
ATOM 808 N N . ARG A 1 100 ? 1.815 -6.935 -12.248 1.00 48.72 100 ARG A N 1
ATOM 809 C CA . ARG A 1 100 ? 1.319 -5.561 -12.211 1.00 48.72 100 ARG A CA 1
ATOM 810 C C . ARG A 1 100 ? 2.266 -4.786 -11.304 1.00 48.72 100 ARG A C 1
ATOM 812 O O . ARG A 1 100 ? 2.204 -4.912 -10.086 1.00 48.72 100 ARG A O 1
ATOM 819 N N . ILE A 1 101 ? 3.180 -4.021 -11.898 1.00 47.72 101 ILE A N 1
ATOM 820 C CA . ILE A 1 101 ? 3.999 -3.055 -11.171 1.00 47.72 101 ILE A CA 1
ATOM 821 C C . ILE A 1 101 ? 3.007 -2.144 -10.448 1.00 47.72 101 ILE A C 1
ATOM 823 O O . ILE A 1 101 ? 2.370 -1.302 -11.089 1.00 47.72 101 ILE A O 1
ATOM 827 N N . MET A 1 102 ? 2.844 -2.350 -9.135 1.00 48.31 102 MET A N 1
ATOM 828 C CA . MET A 1 102 ? 1.992 -1.504 -8.311 1.00 48.31 102 MET A CA 1
ATOM 829 C C . MET A 1 102 ? 2.457 -0.067 -8.511 1.00 48.31 102 MET A C 1
ATOM 831 O O . MET A 1 102 ? 3.596 0.302 -8.168 1.00 48.31 102 MET A O 1
ATOM 835 N N . THR A 1 103 ? 1.582 0.745 -9.098 1.00 51.38 103 THR A N 1
ATOM 836 C CA . THR A 1 103 ? 1.899 2.145 -9.353 1.00 51.38 103 THR A CA 1
ATOM 837 C C . THR A 1 103 ? 2.171 2.852 -8.027 1.00 51.38 103 THR A C 1
ATOM 839 O O . THR A 1 103 ? 1.685 2.424 -6.973 1.00 51.38 103 THR A O 1
ATOM 842 N N . PRO A 1 104 ? 2.939 3.954 -8.032 1.00 52.16 104 PRO A N 1
ATOM 843 C CA . PRO A 1 104 ? 3.076 4.805 -6.852 1.00 52.16 104 PRO A CA 1
ATOM 844 C C . PRO A 1 104 ? 1.715 5.175 -6.241 1.00 52.16 104 PRO A C 1
ATOM 846 O O . PRO A 1 104 ? 1.590 5.258 -5.023 1.00 52.16 104 PRO A O 1
ATOM 849 N N . PHE A 1 105 ? 0.687 5.312 -7.086 1.00 52.41 105 PHE A N 1
ATOM 850 C CA . PHE A 1 105 ? -0.697 5.525 -6.688 1.00 52.41 105 PHE A CA 1
ATOM 851 C C . PHE A 1 105 ? -1.294 4.332 -5.934 1.00 52.41 105 PHE A C 1
ATOM 853 O O . PHE A 1 105 ? -1.798 4.525 -4.837 1.00 52.41 105 PHE A O 1
ATOM 860 N N . GLU A 1 106 ? -1.189 3.105 -6.450 1.00 54.03 106 GLU A N 1
ATOM 861 C CA . GLU A 1 106 ? -1.728 1.909 -5.784 1.00 54.03 106 GLU A CA 1
ATOM 862 C C . GLU A 1 106 ? -1.009 1.609 -4.455 1.00 54.03 106 GLU A C 1
ATOM 864 O O . GLU A 1 106 ? -1.639 1.255 -3.455 1.00 54.03 106 GLU A O 1
ATOM 869 N N . ARG A 1 107 ? 0.313 1.829 -4.402 1.00 61.03 107 ARG A N 1
ATOM 870 C CA . ARG A 1 107 ? 1.093 1.740 -3.155 1.00 61.03 107 ARG A CA 1
ATOM 871 C C . ARG A 1 107 ? 0.665 2.791 -2.139 1.00 61.03 107 ARG A C 1
ATOM 873 O O . ARG A 1 107 ? 0.416 2.454 -0.982 1.00 61.03 107 ARG A O 1
ATOM 880 N N . MET A 1 108 ? 0.540 4.046 -2.569 1.00 60.16 108 MET A N 1
ATOM 881 C CA . MET A 1 108 ? 0.066 5.127 -1.708 1.00 60.16 108 MET A CA 1
ATOM 882 C C . MET A 1 108 ? -1.390 4.904 -1.281 1.00 60.16 108 MET A C 1
ATOM 884 O O . MET A 1 108 ? -1.732 5.220 -0.143 1.00 60.16 108 MET A O 1
ATOM 888 N N . TYR A 1 109 ? -2.217 4.316 -2.15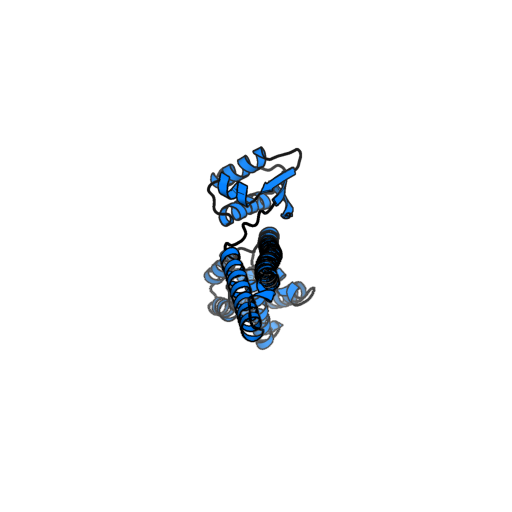1 1.00 62.44 109 TYR A N 1
ATOM 889 C CA . TYR A 1 109 ? -3.598 3.954 -1.867 1.00 62.44 109 TYR A CA 1
ATOM 890 C C . TYR A 1 109 ? -3.658 2.927 -0.737 1.00 62.44 109 TYR A C 1
ATOM 892 O O . TYR A 1 109 ? -4.184 3.213 0.335 1.00 62.44 109 TYR A O 1
ATOM 900 N N . ARG A 1 110 ? -3.009 1.770 -0.905 1.00 59.28 110 ARG A N 1
ATOM 901 C CA . ARG A 1 110 ? -2.987 0.732 0.136 1.00 59.28 110 ARG A CA 1
ATOM 902 C C . ARG A 1 110 ? -2.412 1.238 1.455 1.00 59.28 110 ARG A C 1
ATOM 904 O O . ARG A 1 110 ? -2.975 0.952 2.508 1.00 59.28 110 ARG A O 1
ATOM 911 N N . GLN A 1 111 ? -1.331 2.015 1.407 1.00 63.38 111 GLN A N 1
ATOM 912 C CA . GLN A 1 111 ? -0.714 2.570 2.610 1.00 63.38 111 GLN A CA 1
ATOM 913 C C . GLN A 1 111 ? -1.655 3.538 3.342 1.00 63.38 111 GLN A C 1
ATOM 915 O O . GLN A 1 111 ? -1.764 3.473 4.564 1.00 63.38 111 GLN A O 1
ATOM 920 N N . LYS A 1 112 ? -2.359 4.422 2.623 1.00 64.25 112 LYS A N 1
ATOM 921 C CA . LYS A 1 112 ? -3.292 5.378 3.236 1.00 64.25 112 LYS A CA 1
ATOM 922 C C . LYS A 1 112 ? -4.592 4.725 3.693 1.00 64.25 112 LYS A C 1
ATOM 924 O O . LYS A 1 112 ? -5.012 5.044 4.799 1.00 64.25 112 LYS A O 1
ATOM 929 N N . VAL A 1 113 ? -5.158 3.766 2.949 1.00 61.12 113 VAL A N 1
ATOM 930 C CA . VAL A 1 113 ? -6.280 2.938 3.436 1.00 61.12 113 VAL A CA 1
ATOM 931 C C . VAL A 1 113 ? -5.880 2.252 4.737 1.00 61.12 113 VAL A C 1
ATOM 933 O O . VAL A 1 113 ? -6.590 2.368 5.728 1.00 61.12 113 VAL A O 1
ATOM 936 N N . PHE A 1 114 ? -4.719 1.595 4.778 1.00 55.41 114 PHE A N 1
ATOM 937 C CA . PHE A 1 114 ? -4.261 0.893 5.976 1.00 55.41 114 PHE A CA 1
ATOM 938 C C . PHE A 1 114 ? -4.067 1.845 7.163 1.00 55.41 114 PHE A C 1
ATOM 940 O O . PHE A 1 114 ? -4.572 1.581 8.249 1.00 55.41 114 PHE A O 1
ATOM 947 N N . LEU A 1 115 ? -3.416 2.994 6.951 1.00 61.72 115 LEU A N 1
ATOM 948 C CA . LEU A 1 115 ? -3.221 4.004 7.995 1.00 61.72 115 LEU A CA 1
ATOM 949 C C . LEU A 1 115 ? -4.538 4.628 8.473 1.00 61.72 115 LEU A C 1
ATOM 951 O O . LEU A 1 115 ? -4.676 4.919 9.661 1.00 61.72 115 LEU A O 1
ATOM 955 N N . GLN A 1 116 ? -5.499 4.863 7.580 1.00 60.44 116 GLN A N 1
ATOM 956 C CA . GLN A 1 116 ? -6.815 5.379 7.949 1.00 60.44 116 GLN A CA 1
ATOM 957 C C . GLN A 1 116 ? -7.631 4.326 8.704 1.00 60.44 116 GLN A C 1
ATOM 959 O O . GLN A 1 116 ? -8.204 4.654 9.740 1.00 60.44 116 GLN A O 1
ATOM 964 N N . LEU A 1 117 ? -7.631 3.068 8.253 1.00 55.03 117 LEU A N 1
ATOM 965 C CA . LEU A 1 117 ? -8.262 1.952 8.959 1.00 55.03 117 LEU A CA 1
ATOM 966 C C . LEU A 1 117 ? -7.641 1.761 10.344 1.00 55.03 117 LEU A C 1
ATOM 968 O O . LEU A 1 117 ? -8.369 1.616 11.320 1.00 55.03 117 LEU A O 1
ATOM 972 N N . GLU A 1 118 ? -6.315 1.839 10.457 1.00 55.72 118 GLU A N 1
ATOM 973 C CA . GLU A 1 118 ? -5.599 1.723 11.727 1.00 55.72 118 GLU A CA 1
ATOM 974 C C . GLU A 1 118 ? -5.903 2.902 12.664 1.00 55.72 118 GLU A C 1
ATOM 976 O O . GLU A 1 118 ? -6.190 2.701 13.846 1.00 55.72 118 GLU A O 1
ATOM 981 N N . LYS A 1 119 ? -5.900 4.143 12.158 1.00 62.22 119 LYS A N 1
ATOM 982 C CA . LYS A 1 119 ? -6.268 5.333 12.945 1.00 62.22 119 LYS A CA 1
ATOM 983 C C . LYS A 1 119 ? -7.731 5.297 13.380 1.00 62.22 119 LYS A C 1
ATOM 985 O O . LYS A 1 119 ? -8.012 5.581 14.544 1.00 62.22 119 LYS A O 1
ATOM 990 N N . ALA A 1 120 ? -8.648 4.937 12.483 1.00 57.91 120 ALA A N 1
ATOM 991 C CA . ALA A 1 120 ? -10.072 4.811 12.774 1.00 57.91 120 ALA A CA 1
ATOM 992 C C . ALA A 1 120 ? -10.330 3.696 13.796 1.00 57.91 120 ALA A C 1
ATOM 994 O O . ALA A 1 120 ? -11.057 3.911 14.768 1.00 57.91 120 ALA A O 1
ATOM 995 N N . ALA A 1 121 ? -9.665 2.547 13.642 1.00 58.31 121 ALA A N 1
ATOM 996 C CA . ALA A 1 121 ? -9.719 1.445 14.595 1.00 58.31 121 ALA A CA 1
ATOM 997 C C . ALA A 1 121 ? -9.194 1.871 15.973 1.00 58.31 121 ALA A C 1
ATOM 999 O O . ALA A 1 121 ? -9.898 1.703 16.966 1.00 58.31 121 ALA A O 1
ATOM 1000 N N . ARG A 1 122 ? -8.015 2.506 16.055 1.00 63.97 122 ARG A N 1
ATOM 1001 C CA . ARG A 1 122 ? -7.434 2.976 17.329 1.00 63.97 122 ARG A CA 1
ATOM 1002 C C . ARG A 1 122 ? -8.282 4.058 18.002 1.00 63.97 122 ARG A C 1
ATOM 1004 O O . ARG A 1 122 ? -8.481 4.020 19.216 1.00 63.97 122 ARG A O 1
ATOM 1011 N N . ALA A 1 123 ? -8.789 5.031 17.245 1.00 63.94 123 ALA A N 1
ATOM 1012 C CA . ALA A 1 123 ? -9.626 6.103 17.784 1.00 63.94 123 ALA A CA 1
ATOM 1013 C C . ALA A 1 123 ? -10.963 5.566 18.320 1.00 63.94 123 ALA A C 1
ATOM 1015 O O . ALA A 1 123 ? -11.419 5.995 19.382 1.00 63.94 123 ALA A O 1
ATOM 1016 N N . ARG A 1 124 ? -11.569 4.594 17.628 1.00 62.50 124 ARG A N 1
ATOM 1017 C CA . ARG A 1 124 ? -12.811 3.953 18.067 1.00 62.50 124 ARG A CA 1
ATOM 1018 C C . ARG A 1 124 ? -12.585 2.996 19.231 1.00 62.50 124 ARG A C 1
ATOM 1020 O O . ARG A 1 124 ? -13.349 3.072 20.181 1.00 62.50 124 ARG A O 1
ATOM 1027 N N . GLN A 1 125 ? -11.513 2.201 19.228 1.00 66.88 125 GLN A N 1
ATOM 1028 C CA . GLN A 1 125 ? -11.108 1.400 20.391 1.00 66.88 125 GLN A CA 1
ATOM 1029 C C . GLN A 1 125 ? -10.963 2.275 21.636 1.00 66.88 125 GLN A C 1
ATOM 1031 O O . GLN A 1 125 ? -11.483 1.920 22.688 1.00 66.88 125 GLN A O 1
ATOM 1036 N N . ARG A 1 126 ? -10.336 3.455 21.515 1.00 73.62 126 ARG A N 1
ATOM 1037 C CA . ARG A 1 126 ? -10.262 4.425 22.619 1.00 73.62 126 ARG A CA 1
ATOM 1038 C C . ARG A 1 126 ? -11.641 4.923 23.046 1.00 73.62 126 ARG A C 1
ATOM 1040 O O . ARG A 1 126 ? -11.922 4.925 24.237 1.00 73.62 126 ARG A O 1
ATOM 1047 N N . ARG A 1 127 ? -12.515 5.319 22.113 1.00 72.44 127 ARG A N 1
ATOM 1048 C CA . ARG A 1 127 ? -13.876 5.787 22.448 1.00 72.44 127 ARG A CA 1
ATOM 1049 C C . ARG A 1 127 ? -14.730 4.700 23.103 1.00 72.44 127 ARG A C 1
ATOM 1051 O O . ARG A 1 127 ? -15.389 4.984 24.094 1.00 72.44 127 ARG A O 1
ATOM 1058 N N . VAL A 1 128 ? -14.700 3.477 22.580 1.00 76.38 128 VAL A N 1
ATOM 1059 C CA . VAL A 1 128 ? -15.440 2.326 23.117 1.00 76.38 128 VAL A CA 1
ATOM 1060 C C . VAL A 1 128 ? -14.881 1.923 24.481 1.00 76.38 128 VAL A C 1
ATOM 1062 O O . VAL A 1 128 ? -15.664 1.677 25.394 1.00 76.38 128 VAL A O 1
ATOM 1065 N N . ALA A 1 129 ? -13.557 1.941 24.668 1.00 73.81 129 ALA A N 1
ATOM 1066 C CA . ALA A 1 129 ? -12.933 1.722 25.973 1.00 73.81 129 ALA A CA 1
ATOM 1067 C C . ALA A 1 129 ? -13.361 2.783 26.997 1.00 73.81 129 ALA A C 1
ATOM 1069 O O . ALA A 1 129 ? -13.794 2.433 28.090 1.00 73.81 129 ALA A O 1
ATOM 1070 N N . ILE A 1 130 ? -13.304 4.070 26.633 1.00 77.88 130 ILE A N 1
ATOM 1071 C CA . ILE A 1 130 ? -13.712 5.177 27.512 1.00 77.88 130 ILE A CA 1
ATOM 1072 C C . ILE A 1 130 ? -15.205 5.084 27.848 1.00 77.88 130 ILE A C 1
ATOM 1074 O O . ILE A 1 130 ? -15.569 5.166 29.016 1.00 77.88 130 ILE A O 1
ATOM 1078 N N . GLY A 1 131 ? -16.070 4.875 26.852 1.00 77.25 131 GLY A N 1
ATOM 1079 C CA . GLY A 1 131 ? -17.515 4.750 27.061 1.00 77.25 131 GLY A CA 1
ATOM 1080 C C . GLY A 1 131 ? -17.882 3.553 27.940 1.00 77.25 131 GLY A C 1
ATOM 1081 O O . GLY A 1 131 ? -18.724 3.670 28.825 1.00 77.25 131 GLY A O 1
ATOM 1082 N N . SER A 1 132 ? -17.195 2.426 27.757 1.00 79.81 132 SER A N 1
ATOM 1083 C CA . SER A 1 132 ? -17.398 1.228 28.576 1.00 79.81 132 SER A CA 1
ATOM 1084 C C . SER A 1 132 ? -16.897 1.413 30.009 1.00 79.81 132 SER A C 1
ATOM 1086 O O . SER A 1 132 ? -17.575 1.011 30.951 1.00 79.81 132 SER A O 1
ATOM 1088 N N . ALA A 1 133 ? -15.759 2.089 30.197 1.00 81.69 133 ALA A N 1
ATOM 1089 C CA . ALA A 1 133 ? -15.255 2.434 31.522 1.00 81.69 133 ALA A CA 1
ATOM 1090 C C . ALA A 1 133 ? -16.209 3.389 32.259 1.00 81.69 133 ALA A C 1
ATOM 1092 O O . ALA A 1 133 ? -16.499 3.178 33.433 1.00 81.69 133 ALA A O 1
ATOM 1093 N N . LEU A 1 134 ? -16.747 4.399 31.565 1.00 86.50 134 LEU A N 1
ATOM 1094 C CA . LEU A 1 134 ? -17.737 5.325 32.123 1.00 86.50 134 LEU A CA 1
ATOM 1095 C C . LEU A 1 134 ? -19.037 4.614 32.524 1.00 86.50 134 LEU A C 1
ATOM 1097 O O . LEU A 1 134 ? -19.576 4.914 33.586 1.00 86.50 134 LEU A O 1
ATOM 1101 N N . LEU A 1 135 ? -19.513 3.650 31.727 1.00 85.19 135 LEU A N 1
ATOM 1102 C CA . LEU A 1 135 ? -20.667 2.812 32.079 1.00 85.19 135 LEU A CA 1
ATOM 1103 C C . LEU A 1 135 ? -20.416 1.983 33.345 1.00 85.19 135 LEU A C 1
ATOM 1105 O O . LEU A 1 135 ? -21.258 1.971 34.243 1.00 85.19 135 LEU A O 1
ATOM 1109 N N . GLY A 1 136 ? -19.252 1.331 33.438 1.00 82.00 136 GLY A N 1
ATOM 1110 C CA . GLY A 1 136 ? -18.862 0.569 34.626 1.00 82.00 136 GLY A CA 1
ATOM 1111 C C . GLY A 1 136 ? -18.775 1.451 35.875 1.00 82.00 136 GLY A C 1
ATOM 1112 O O . GLY A 1 136 ? -19.365 1.127 36.904 1.00 82.00 136 GLY A O 1
ATOM 1113 N N . ILE A 1 137 ? -18.113 2.609 35.774 1.00 88.75 137 ILE A N 1
ATOM 1114 C CA . ILE A 1 137 ? -18.029 3.584 36.873 1.00 88.75 137 ILE A CA 1
ATOM 1115 C C . ILE A 1 137 ? -19.429 4.045 37.286 1.00 88.75 137 ILE A C 1
ATOM 1117 O O . ILE A 1 137 ? -19.748 4.005 38.470 1.00 88.75 137 ILE A O 1
ATOM 1121 N N . GLY A 1 138 ? -20.281 4.425 36.331 1.00 87.69 138 GLY A N 1
ATOM 1122 C CA . GLY A 1 138 ? -21.637 4.896 36.610 1.00 87.69 138 GLY A CA 1
ATOM 1123 C C . GLY A 1 138 ? -22.484 3.866 37.357 1.00 87.69 138 GLY A C 1
ATOM 1124 O O . GLY A 1 138 ? -23.133 4.206 38.347 1.00 87.69 138 GLY A O 1
ATOM 1125 N N . MET A 1 139 ? -22.435 2.595 36.946 1.00 86.94 139 MET A N 1
ATOM 1126 C CA . MET A 1 139 ? -23.159 1.536 37.652 1.00 86.94 139 MET A CA 1
ATOM 1127 C C . MET A 1 139 ? -22.602 1.249 39.037 1.00 86.94 139 MET A C 1
ATOM 1129 O O . MET A 1 139 ? -23.380 1.108 39.980 1.00 86.94 139 MET A O 1
ATOM 1133 N N . PHE A 1 140 ? -21.279 1.216 39.194 1.00 91.19 140 PHE A N 1
ATOM 1134 C CA . PHE A 1 140 ? -20.689 1.039 40.515 1.00 91.19 140 PHE A CA 1
ATOM 1135 C C . PHE A 1 140 ? -21.034 2.206 41.450 1.00 91.19 140 PHE A C 1
ATOM 1137 O O . PHE A 1 140 ? -21.400 1.977 42.599 1.00 91.19 140 PHE A O 1
ATOM 1144 N N . SER A 1 141 ? -20.999 3.449 40.960 1.00 91.25 141 SER A N 1
ATOM 1145 C CA . SER A 1 141 ? -21.419 4.628 41.726 1.00 91.25 141 SER A CA 1
ATOM 1146 C C . SER A 1 141 ? -22.882 4.552 42.161 1.00 91.25 141 SER A C 1
ATOM 1148 O O . SER A 1 141 ? -23.210 4.978 43.267 1.00 91.25 141 SER A O 1
ATOM 1150 N N . LEU A 1 142 ? -23.758 3.976 41.335 1.00 92.38 142 LEU A N 1
ATOM 1151 C CA . LEU A 1 142 ? -25.167 3.786 41.676 1.00 92.38 142 LEU A CA 1
ATOM 1152 C C . LEU A 1 142 ? -25.339 2.720 42.766 1.00 92.38 142 LEU A C 1
ATOM 1154 O O . LEU A 1 142 ? -26.067 2.948 43.730 1.00 92.38 142 LEU A O 1
ATOM 1158 N N . VAL A 1 143 ? -24.604 1.604 42.679 1.00 90.38 143 VAL A N 1
ATOM 1159 C CA . VAL A 1 143 ? -24.567 0.594 43.753 1.00 90.38 143 VAL A CA 1
ATOM 1160 C C . VAL A 1 143 ? -24.025 1.197 45.047 1.00 90.38 143 VAL A C 1
ATOM 1162 O O . VAL A 1 143 ? -24.635 1.026 46.098 1.00 90.38 143 VAL A O 1
ATOM 1165 N N . LEU A 1 144 ? -22.925 1.950 44.979 1.00 91.94 144 LEU A N 1
ATOM 1166 C CA . LEU A 1 144 ? -22.340 2.639 46.128 1.00 91.94 144 LEU A CA 1
ATOM 1167 C C . LEU A 1 144 ? -23.361 3.578 46.788 1.00 91.94 144 LEU A C 1
ATOM 1169 O O . LEU A 1 144 ? -23.510 3.560 48.009 1.00 91.94 144 LEU A O 1
ATOM 1173 N N . LEU A 1 145 ? -24.090 4.366 45.992 1.00 93.38 145 LEU A N 1
ATOM 1174 C CA . LEU A 1 145 ? -25.119 5.280 46.486 1.00 93.38 145 LEU A CA 1
ATOM 1175 C C . LEU A 1 145 ? -26.237 4.522 47.210 1.00 93.38 145 LEU A C 1
ATOM 1177 O O . LEU A 1 145 ? -26.594 4.887 48.327 1.00 93.38 145 LEU A O 1
ATOM 1181 N N . VAL A 1 146 ? -26.749 3.443 46.610 1.00 91.62 146 VAL A N 1
ATOM 1182 C CA . VAL A 1 146 ? -27.801 2.609 47.213 1.00 91.62 146 VAL A CA 1
ATOM 1183 C C . VAL A 1 146 ? -27.317 1.966 48.513 1.00 91.62 146 VAL A C 1
ATOM 1185 O O . VAL A 1 146 ? -28.027 2.018 49.514 1.00 91.62 146 VAL A O 1
ATOM 1188 N N . VAL A 1 147 ? -26.099 1.416 48.535 1.00 91.69 147 VAL A N 1
ATOM 1189 C CA . VAL A 1 147 ? -25.503 0.828 49.748 1.00 91.69 147 VAL A CA 1
ATOM 1190 C C . VAL A 1 147 ? -25.327 1.885 50.838 1.00 91.69 147 VAL A C 1
ATOM 1192 O O . VAL A 1 147 ? -25.619 1.616 51.999 1.00 91.69 147 VAL A O 1
ATOM 1195 N N . THR A 1 148 ? -24.911 3.100 50.477 1.00 90.75 148 THR A N 1
ATOM 1196 C CA . THR A 1 148 ? -24.747 4.207 51.431 1.00 90.75 148 THR A CA 1
ATOM 1197 C C . THR A 1 148 ? -26.091 4.633 52.020 1.00 90.75 148 THR A C 1
ATOM 1199 O O . THR A 1 148 ? -26.206 4.785 53.235 1.00 90.75 148 THR A O 1
ATOM 1202 N N . LEU A 1 149 ? -27.128 4.767 51.187 1.00 92.38 149 LEU A N 1
ATOM 1203 C CA . LEU A 1 149 ? -28.484 5.098 51.637 1.00 92.38 149 LEU A CA 1
ATOM 1204 C C . LEU A 1 149 ? -29.088 3.997 52.523 1.00 92.38 149 LEU A C 1
ATOM 1206 O O . LEU A 1 149 ? -29.814 4.300 53.465 1.00 92.38 149 LEU A O 1
ATOM 1210 N N . ALA A 1 150 ? -28.768 2.731 52.249 1.00 90.12 150 ALA A N 1
ATOM 1211 C CA . ALA A 1 150 ? -29.236 1.578 53.016 1.00 90.12 150 ALA A CA 1
ATOM 1212 C C . ALA A 1 150 ? -28.334 1.216 54.213 1.00 90.12 150 ALA A C 1
ATOM 1214 O O . ALA A 1 150 ? -28.619 0.250 54.920 1.00 90.12 150 ALA A O 1
ATOM 1215 N N . SER A 1 151 ? -27.255 1.968 54.457 1.00 89.19 151 SER A N 1
ATOM 1216 C CA . SER A 1 151 ? -26.229 1.634 55.458 1.00 89.19 151 SER A CA 1
ATOM 1217 C C . SER A 1 151 ? -26.768 1.525 56.885 1.00 89.19 151 SER A C 1
ATOM 1219 O O . SER A 1 151 ? -26.253 0.746 57.680 1.00 89.19 151 SER A O 1
ATOM 1221 N N . THR A 1 152 ? -27.845 2.242 57.205 1.00 89.38 152 THR A N 1
ATOM 1222 C CA . THR A 1 152 ? -28.526 2.174 58.506 1.00 89.38 152 THR A CA 1
ATOM 1223 C C . THR A 1 152 ? -29.327 0.886 58.715 1.00 89.38 152 THR A C 1
ATOM 1225 O O . THR A 1 152 ? -29.683 0.573 59.848 1.00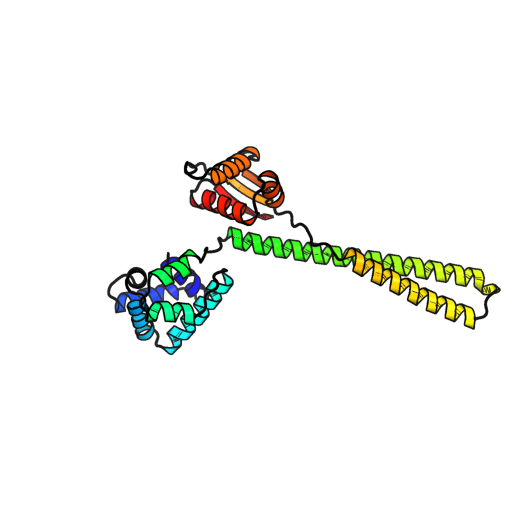 89.38 152 THR A O 1
ATOM 1228 N N . PHE A 1 153 ? -29.604 0.132 57.647 1.00 90.31 153 PHE A N 1
ATOM 1229 C CA . PHE A 1 153 ? -30.398 -1.102 57.667 1.00 90.31 153 PHE A CA 1
ATOM 1230 C C . PHE A 1 153 ? -29.568 -2.362 57.384 1.00 90.31 153 PHE A C 1
ATOM 1232 O O . PHE A 1 153 ? -30.080 -3.474 57.513 1.00 90.31 153 PHE A O 1
ATOM 1239 N N . LEU A 1 154 ? -28.303 -2.207 56.985 1.00 86.25 154 LEU A N 1
ATOM 1240 C CA . LEU A 1 154 ? -27.424 -3.301 56.579 1.00 86.25 154 LEU A CA 1
ATOM 1241 C C . LEU A 1 154 ? -26.285 -3.496 57.579 1.00 86.25 154 LEU A C 1
ATOM 1243 O O . LEU A 1 154 ? -25.687 -2.545 58.075 1.00 86.25 154 LEU A O 1
ATOM 1247 N N . SER A 1 155 ? -25.925 -4.754 57.827 1.00 91.44 155 SER A N 1
ATOM 1248 C CA . SER A 1 155 ? -24.697 -5.061 58.565 1.00 91.44 155 SER A CA 1
ATOM 1249 C C . SER A 1 155 ? -23.457 -4.799 57.705 1.00 91.44 155 SER A C 1
ATOM 1251 O O . SER A 1 155 ? -23.495 -4.864 56.475 1.00 91.44 155 SER A O 1
ATOM 1253 N N . GLN A 1 156 ? -22.311 -4.582 58.349 1.00 84.81 156 GLN A N 1
ATOM 1254 C CA . GLN A 1 156 ? -21.051 -4.310 57.652 1.00 84.81 156 GLN A CA 1
ATOM 1255 C C . GLN A 1 156 ? -20.610 -5.442 56.715 1.00 84.81 156 GLN A C 1
ATOM 1257 O O . GLN A 1 156 ? -20.061 -5.191 55.644 1.00 84.81 156 GLN A O 1
ATOM 1262 N N . PHE A 1 157 ? -20.930 -6.687 57.068 1.00 89.31 157 PHE A N 1
ATOM 1263 C CA . PHE A 1 157 ? -20.705 -7.840 56.202 1.00 89.31 157 PHE A CA 1
ATOM 1264 C C . PHE A 1 157 ? -21.570 -7.788 54.929 1.00 89.31 157 PHE A C 1
ATOM 1266 O O . PHE A 1 157 ? -21.065 -8.008 53.830 1.00 89.31 157 PHE A O 1
ATOM 1273 N N . GLN A 1 158 ? -22.852 -7.427 55.057 1.00 88.62 158 GLN A N 1
ATOM 1274 C CA . GLN A 1 158 ? -23.770 -7.285 53.918 1.00 88.62 158 GLN A CA 1
ATOM 1275 C C . GLN A 1 158 ? -23.378 -6.120 53.002 1.00 88.62 158 GLN A C 1
ATOM 1277 O O . GLN A 1 158 ? -23.421 -6.274 51.783 1.00 88.62 158 GLN A O 1
ATOM 1282 N N . MET A 1 159 ? -22.940 -4.989 53.567 1.00 87.69 159 MET A N 1
ATOM 1283 C CA . MET A 1 159 ? -22.425 -3.860 52.783 1.00 87.69 159 MET A CA 1
ATOM 1284 C C . MET A 1 159 ? -21.199 -4.262 51.955 1.00 87.69 159 MET A C 1
ATOM 1286 O O . MET A 1 159 ? -21.146 -3.978 50.760 1.00 87.69 159 MET A O 1
ATOM 1290 N N . ASN A 1 160 ? -20.244 -4.981 52.555 1.00 85.56 160 ASN A N 1
ATOM 1291 C CA . ASN A 1 160 ? -19.049 -5.443 51.847 1.00 85.56 160 ASN A CA 1
ATOM 1292 C C . ASN A 1 160 ? -19.396 -6.400 50.698 1.00 85.56 160 ASN A C 1
ATOM 1294 O O . ASN A 1 160 ? -18.872 -6.242 49.597 1.00 85.56 160 ASN A O 1
ATOM 1298 N N . ILE A 1 161 ? -20.310 -7.352 50.919 1.00 89.69 161 ILE A N 1
ATOM 1299 C CA . ILE A 1 161 ? -20.773 -8.260 49.857 1.00 89.69 161 ILE A CA 1
ATOM 1300 C C . ILE A 1 161 ? -21.456 -7.481 48.730 1.00 89.69 161 ILE A C 1
ATOM 1302 O O . ILE A 1 161 ? -21.159 -7.726 47.562 1.00 89.69 161 ILE A O 1
ATOM 1306 N N . ALA A 1 162 ? -22.336 -6.532 49.060 1.00 87.38 162 ALA A N 1
ATOM 1307 C CA . ALA A 1 162 ? -23.052 -5.733 48.068 1.00 87.38 162 ALA A CA 1
ATOM 1308 C C . ALA A 1 162 ? -22.099 -4.891 47.204 1.00 87.38 162 ALA A C 1
ATOM 1310 O O . ALA A 1 162 ? -22.265 -4.828 45.986 1.00 87.38 162 ALA A O 1
ATOM 1311 N N . LEU A 1 163 ? -21.063 -4.301 47.808 1.00 89.88 163 LEU A N 1
ATOM 1312 C CA . LEU A 1 163 ? -20.041 -3.541 47.086 1.00 89.88 163 LEU A CA 1
ATOM 1313 C C . LEU A 1 163 ? -19.190 -4.432 46.177 1.00 89.88 163 LEU A C 1
ATOM 1315 O O . LEU A 1 163 ? -18.957 -4.074 45.023 1.00 89.88 163 LEU A O 1
ATOM 1319 N N . VAL A 1 164 ? -18.763 -5.604 46.658 1.00 88.69 164 VAL A N 1
ATOM 1320 C CA . VAL A 1 164 ? -17.997 -6.564 45.845 1.00 88.69 164 VAL A CA 1
ATOM 1321 C C . VAL A 1 164 ? -18.838 -7.069 44.672 1.00 88.69 164 VAL A C 1
ATOM 1323 O O . VAL A 1 164 ? -18.375 -7.046 43.533 1.00 88.69 164 VAL A O 1
ATOM 1326 N N . ALA A 1 165 ? -20.091 -7.460 44.917 1.00 86.62 165 ALA A N 1
ATOM 1327 C CA . ALA A 1 165 ? -21.007 -7.897 43.867 1.00 86.62 165 ALA A CA 1
ATOM 1328 C C . ALA A 1 165 ? -21.270 -6.780 42.843 1.00 86.62 165 ALA A C 1
ATOM 1330 O O . ALA A 1 165 ? -21.210 -7.020 41.637 1.00 86.62 165 ALA A O 1
ATOM 1331 N N . GLY A 1 166 ? -21.480 -5.546 43.310 1.00 84.25 166 GLY A N 1
ATOM 1332 C CA . GLY A 1 166 ? -21.645 -4.374 42.453 1.00 84.25 166 GLY A CA 1
ATOM 1333 C C . GLY A 1 166 ? -20.433 -4.095 41.569 1.00 84.25 166 GLY A C 1
ATOM 1334 O O . GLY A 1 166 ? -20.597 -3.819 40.383 1.00 84.25 166 GLY A O 1
ATOM 1335 N N . ALA A 1 167 ? -19.219 -4.210 42.116 1.00 86.88 167 ALA A N 1
ATOM 1336 C CA . ALA A 1 167 ? -17.983 -4.031 41.357 1.00 86.88 167 ALA A CA 1
ATOM 1337 C C . ALA A 1 167 ? -17.830 -5.089 40.252 1.00 86.88 167 ALA A C 1
ATOM 1339 O O . ALA A 1 167 ? -17.473 -4.755 39.122 1.00 86.88 167 ALA A O 1
ATOM 1340 N N . VAL A 1 168 ? -18.150 -6.352 40.555 1.00 88.38 168 VAL A N 1
ATOM 1341 C CA . VAL A 1 168 ? -18.097 -7.450 39.577 1.00 88.38 168 VAL A CA 1
ATOM 1342 C C . VAL A 1 168 ? -19.114 -7.237 38.456 1.00 88.38 168 VAL A C 1
ATOM 1344 O O . VAL A 1 168 ? -18.753 -7.324 37.285 1.00 88.38 168 VAL A O 1
ATOM 1347 N N . ILE A 1 169 ? -20.363 -6.902 38.786 1.00 83.25 169 ILE A N 1
ATOM 1348 C CA . ILE A 1 169 ? -21.420 -6.667 37.788 1.00 83.25 169 ILE A CA 1
ATOM 1349 C C . ILE A 1 169 ? -21.070 -5.469 36.894 1.00 83.25 169 ILE A C 1
ATOM 1351 O O . ILE A 1 169 ? -21.164 -5.558 35.670 1.00 83.25 169 ILE A O 1
ATOM 1355 N N . ALA A 1 170 ? -20.603 -4.369 37.489 1.00 84.00 170 ALA A N 1
ATOM 1356 C CA . ALA A 1 170 ? -20.166 -3.188 36.752 1.00 84.00 170 ALA A CA 1
ATOM 1357 C C . ALA A 1 170 ? -19.016 -3.500 35.780 1.00 84.00 170 ALA A C 1
ATOM 1359 O O . ALA A 1 170 ? -19.019 -3.025 34.642 1.00 84.00 170 ALA A O 1
ATOM 1360 N N . PHE A 1 171 ? -18.057 -4.326 36.208 1.00 82.25 171 PHE A N 1
ATOM 1361 C CA . PHE A 1 171 ? -16.954 -4.773 35.363 1.00 82.25 171 PHE A CA 1
ATOM 1362 C C . PHE A 1 171 ? -17.432 -5.644 34.195 1.00 82.25 171 PHE A C 1
ATOM 1364 O O . PHE A 1 171 ? -17.024 -5.410 33.058 1.00 82.25 171 PHE A O 1
ATOM 1371 N N . VAL A 1 172 ? -18.316 -6.613 34.451 1.00 84.50 172 VAL A N 1
ATOM 1372 C CA . VAL A 1 172 ? -18.854 -7.507 33.411 1.00 84.50 172 VAL A CA 1
ATOM 1373 C C . VAL A 1 172 ? -19.584 -6.710 32.333 1.00 84.50 172 VAL A C 1
ATOM 1375 O O . VAL A 1 172 ? -19.314 -6.906 31.151 1.00 84.50 172 VAL A O 1
ATOM 1378 N N . ILE A 1 173 ? -20.430 -5.753 32.718 1.00 81.94 173 ILE A N 1
ATOM 1379 C CA . ILE A 1 173 ? -21.189 -4.960 31.743 1.00 81.94 173 ILE A CA 1
ATOM 1380 C C . ILE A 1 173 ? -20.273 -4.014 30.954 1.00 81.94 173 ILE A C 1
ATOM 1382 O O . ILE A 1 173 ? -20.453 -3.833 29.749 1.00 81.94 173 ILE A O 1
ATOM 1386 N N . ALA A 1 174 ? -19.244 -3.446 31.591 1.00 79.19 174 ALA A N 1
ATOM 1387 C CA . ALA A 1 174 ? -18.225 -2.679 30.878 1.00 79.19 174 ALA A CA 1
ATOM 1388 C C . ALA A 1 174 ? -17.485 -3.547 29.840 1.00 79.19 174 ALA A C 1
ATOM 1390 O O . ALA A 1 174 ? -17.288 -3.122 28.701 1.00 79.19 174 ALA A O 1
ATOM 1391 N N . ALA A 1 175 ? -17.105 -4.775 30.200 1.00 78.88 175 ALA A N 1
ATOM 1392 C CA . ALA A 1 175 ? -16.420 -5.693 29.295 1.00 78.88 175 ALA A CA 1
ATOM 1393 C C . ALA A 1 175 ? -17.316 -6.141 28.127 1.00 78.88 175 ALA A C 1
ATOM 1395 O O . ALA A 1 175 ? -16.880 -6.132 26.975 1.00 78.88 175 ALA A O 1
ATOM 1396 N N . GLU A 1 176 ? -18.576 -6.478 28.398 1.00 77.06 176 GLU A N 1
ATOM 1397 C CA . GLU A 1 176 ? -19.546 -6.885 27.379 1.00 77.06 176 GLU A CA 1
ATOM 1398 C C . GLU A 1 176 ? -19.820 -5.753 26.382 1.00 77.06 176 GLU A C 1
ATOM 1400 O O . GLU A 1 176 ? -19.744 -5.949 25.167 1.00 77.06 176 GLU A O 1
ATOM 1405 N N . ASN A 1 177 ? -20.031 -4.534 26.884 1.00 77.25 177 ASN A N 1
ATOM 1406 C CA . ASN A 1 177 ? -20.237 -3.363 26.040 1.00 77.25 177 ASN A CA 1
ATOM 1407 C C . ASN A 1 177 ? -19.000 -3.034 25.187 1.00 77.25 177 ASN A C 1
ATOM 1409 O O . ASN A 1 177 ? -19.137 -2.597 24.040 1.00 77.25 177 ASN A O 1
ATOM 1413 N N . TYR A 1 178 ? -17.796 -3.268 25.717 1.00 75.12 178 TYR A N 1
ATOM 1414 C CA . TYR A 1 178 ? -16.560 -3.125 24.955 1.00 75.12 178 TYR A CA 1
ATOM 1415 C C . TYR A 1 178 ? -16.498 -4.143 23.812 1.00 75.12 178 TYR A C 1
ATOM 1417 O O . TYR A 1 178 ? -16.309 -3.762 22.655 1.00 75.12 178 TYR A O 1
ATOM 1425 N N . LEU A 1 179 ? -16.710 -5.427 24.109 1.00 72.75 179 LEU A N 1
ATOM 1426 C CA . LEU A 1 179 ? -16.642 -6.506 23.122 1.00 72.75 179 LEU A CA 1
ATOM 1427 C C . LEU A 1 179 ? -17.709 -6.352 22.029 1.00 72.75 179 LEU A C 1
ATOM 1429 O O . LEU A 1 179 ? -17.387 -6.448 20.844 1.00 72.75 179 LEU A O 1
ATOM 1433 N N . SER A 1 180 ? -18.948 -6.029 22.407 1.00 70.00 180 SER A N 1
ATOM 1434 C CA . SER A 1 180 ? -20.068 -5.892 21.469 1.00 70.00 180 SER A CA 1
ATOM 1435 C C . SER A 1 180 ? -19.906 -4.718 20.498 1.00 70.00 180 SER A C 1
ATOM 1437 O O . SER A 1 180 ? -20.370 -4.796 19.364 1.00 70.00 180 SER A O 1
ATOM 1439 N N . ASN A 1 181 ? -19.253 -3.627 20.910 1.00 68.88 181 ASN A N 1
ATOM 1440 C CA . ASN A 1 181 ? -19.148 -2.409 20.095 1.00 68.88 181 ASN A CA 1
ATOM 1441 C C . ASN A 1 181 ? -17.826 -2.275 19.327 1.00 68.88 181 ASN A C 1
ATOM 1443 O O . ASN A 1 181 ? -17.618 -1.285 18.616 1.00 68.88 181 ASN A O 1
ATOM 1447 N N . THR A 1 182 ? -16.930 -3.257 19.454 1.00 66.38 182 THR A N 1
ATOM 1448 C CA . THR A 1 182 ? -15.618 -3.235 18.791 1.00 66.38 182 THR A CA 1
ATOM 1449 C C . THR A 1 182 ? -15.682 -3.682 17.318 1.00 66.38 182 THR A C 1
ATOM 1451 O O . THR A 1 182 ? -14.854 -3.237 16.527 1.00 66.38 182 THR A O 1
ATOM 1454 N N . ASN A 1 183 ? -16.695 -4.455 16.901 1.00 52.34 183 ASN A N 1
ATOM 1455 C CA . ASN A 1 183 ? -16.905 -4.895 15.509 1.00 52.34 183 ASN A CA 1
ATOM 1456 C C . ASN A 1 183 ? -18.158 -4.217 14.928 1.00 52.34 183 ASN A C 1
ATOM 1458 O O . ASN A 1 183 ? -19.250 -4.459 15.429 1.00 52.34 183 ASN A O 1
ATOM 1462 N N . PRO A 1 184 ? -18.049 -3.353 13.900 1.00 52.22 184 PRO A N 1
ATOM 1463 C CA . PRO A 1 184 ? -17.575 -3.789 12.584 1.00 52.22 184 PRO A CA 1
ATOM 1464 C C . PRO A 1 184 ? -16.366 -2.995 12.065 1.00 52.22 184 PRO A C 1
ATOM 1466 O O . PRO A 1 184 ? -16.026 -1.931 12.594 1.00 52.22 184 PRO A O 1
ATOM 1469 N N . ALA A 1 185 ? -15.752 -3.523 10.999 1.00 45.25 185 ALA A N 1
ATOM 1470 C CA . ALA A 1 185 ? -14.621 -2.923 10.296 1.00 45.25 185 ALA A CA 1
ATOM 1471 C C . ALA A 1 185 ? -14.922 -1.479 9.833 1.00 45.25 185 ALA A C 1
ATOM 1473 O O . ALA A 1 185 ? -16.046 -1.194 9.407 1.00 45.25 185 ALA A O 1
ATOM 1474 N N . PRO A 1 186 ? -13.944 -0.556 9.901 1.00 49.25 186 PRO A N 1
ATOM 1475 C CA . PRO A 1 186 ? -14.140 0.802 9.416 1.00 49.25 186 PRO A CA 1
ATOM 1476 C C . PRO A 1 186 ? -14.313 0.825 7.890 1.00 49.25 186 PRO A C 1
ATOM 1478 O O . PRO A 1 186 ? -13.596 0.131 7.172 1.00 49.25 186 PRO A O 1
ATOM 1481 N N . LYS A 1 187 ? -15.215 1.677 7.389 1.00 53.59 187 LYS A N 1
ATOM 1482 C CA . LYS A 1 187 ? -15.196 2.117 5.989 1.00 53.59 187 LYS A CA 1
ATOM 1483 C C . LYS A 1 187 ? -14.178 3.255 5.888 1.00 53.59 187 LYS A C 1
ATOM 1485 O O . LYS A 1 187 ? -14.395 4.312 6.472 1.00 53.59 187 LYS A O 1
ATOM 1490 N N . ALA A 1 188 ? -13.042 3.024 5.234 1.00 54.97 188 ALA A N 1
ATOM 1491 C CA . ALA A 1 188 ? -12.117 4.105 4.907 1.00 54.97 188 ALA A CA 1
ATOM 1492 C C . ALA A 1 188 ? -12.686 4.886 3.711 1.00 54.97 188 ALA A C 1
ATOM 1494 O O . ALA A 1 188 ? -12.892 4.315 2.639 1.00 54.97 188 ALA A O 1
ATOM 1495 N N . GLU A 1 189 ? -12.979 6.170 3.906 1.00 62.31 189 GLU A N 1
ATOM 1496 C CA . GLU A 1 189 ? -13.291 7.096 2.817 1.00 62.31 189 GLU A CA 1
ATOM 1497 C C . GLU A 1 189 ? -11.997 7.742 2.354 1.00 62.31 189 GLU A C 1
ATOM 1499 O O . GLU A 1 189 ? -11.296 8.401 3.123 1.00 62.31 189 GLU A O 1
ATOM 1504 N N . MET A 1 190 ? -11.669 7.516 1.090 1.00 68.62 190 MET A N 1
ATOM 1505 C CA . MET A 1 190 ? -10.389 7.912 0.547 1.00 68.62 190 MET A CA 1
ATOM 1506 C C . MET A 1 190 ? -10.582 8.885 -0.593 1.00 68.62 190 MET A C 1
ATOM 1508 O O . MET A 1 190 ? -11.192 8.542 -1.605 1.00 68.62 190 MET A O 1
ATOM 1512 N N . MET A 1 191 ? -10.042 10.086 -0.422 1.00 77.25 191 MET A N 1
ATOM 1513 C CA . MET A 1 191 ? -10.214 11.179 -1.365 1.00 77.25 191 MET A CA 1
ATOM 1514 C C . MET A 1 191 ? -8.988 11.274 -2.267 1.00 77.25 191 MET A C 1
ATOM 1516 O O . MET A 1 191 ? -7.849 11.206 -1.804 1.00 77.25 191 MET A O 1
ATOM 1520 N N . ILE A 1 192 ? -9.201 11.436 -3.565 1.00 80.19 192 ILE A N 1
ATOM 1521 C CA . ILE A 1 192 ? -8.141 11.586 -4.558 1.00 80.19 192 ILE A CA 1
ATOM 1522 C C . ILE A 1 192 ? -8.333 12.913 -5.259 1.00 80.19 192 ILE A C 1
ATOM 1524 O O . ILE A 1 192 ? -9.389 13.149 -5.842 1.00 80.19 192 ILE A O 1
ATOM 1528 N N . ARG A 1 193 ? -7.277 13.725 -5.262 1.00 82.81 193 ARG A N 1
ATOM 1529 C CA . ARG A 1 193 ? -7.175 14.910 -6.103 1.00 82.81 193 ARG A CA 1
ATOM 1530 C C . ARG A 1 193 ? -6.412 14.575 -7.368 1.00 82.81 193 ARG A C 1
ATOM 1532 O O . ARG A 1 193 ? -5.257 14.136 -7.324 1.00 82.81 193 ARG A O 1
ATOM 1539 N N . MET A 1 194 ? -7.033 14.838 -8.504 1.00 84.25 194 MET A N 1
ATOM 1540 C CA . MET A 1 194 ? -6.434 14.656 -9.817 1.00 84.25 194 MET A CA 1
ATOM 1541 C C . MET A 1 194 ? -6.648 15.884 -10.698 1.00 84.25 194 MET A C 1
ATOM 1543 O O . MET A 1 194 ? -7.633 16.603 -10.567 1.00 84.25 194 MET A O 1
ATOM 1547 N N . ARG A 1 195 ? -5.698 16.132 -11.595 1.00 82.50 195 ARG A N 1
ATOM 1548 C CA . ARG A 1 195 ? -5.745 17.179 -12.608 1.00 82.50 195 ARG A CA 1
ATOM 1549 C C . ARG A 1 195 ? -6.019 16.549 -13.965 1.00 82.50 195 ARG A C 1
ATOM 1551 O O . ARG A 1 195 ? -5.347 15.586 -14.338 1.00 82.50 195 ARG A O 1
ATOM 1558 N N . ILE A 1 196 ? -6.977 17.087 -14.712 1.00 80.81 196 ILE A N 1
ATOM 1559 C CA . ILE A 1 196 ? -7.246 16.631 -16.081 1.00 80.81 196 ILE A CA 1
ATOM 1560 C C . ILE A 1 196 ? -6.297 17.378 -17.018 1.00 80.81 196 ILE A C 1
ATOM 1562 O O . ILE A 1 196 ? -6.335 18.603 -17.084 1.00 80.81 196 ILE A O 1
ATOM 1566 N N . LEU A 1 197 ? -5.425 16.644 -17.712 1.00 72.44 197 LEU A N 1
ATOM 1567 C CA . LEU A 1 197 ? -4.401 17.221 -18.592 1.00 72.44 197 LEU A CA 1
ATOM 1568 C C . LEU A 1 197 ? -4.895 17.413 -20.032 1.00 72.44 197 LEU A C 1
ATOM 1570 O O . LEU A 1 197 ? -4.336 18.225 -20.761 1.00 72.44 197 LEU A O 1
ATOM 1574 N N . GLY A 1 198 ? -5.975 16.722 -20.410 1.00 61.62 198 GLY A N 1
ATOM 1575 C CA . GLY A 1 198 ? -6.513 16.739 -21.767 1.00 61.62 198 GLY A CA 1
ATOM 1576 C C . GLY A 1 198 ? -5.750 15.769 -22.668 1.00 61.62 198 GLY A C 1
ATOM 1577 O O . GLY A 1 198 ? -4.575 15.955 -22.961 1.00 61.62 198 GLY A O 1
ATOM 1578 N N . GLY A 1 199 ? -6.438 14.716 -23.101 1.00 59.06 199 GLY A N 1
ATOM 1579 C CA . GLY A 1 199 ? -5.914 13.666 -23.971 1.00 59.06 199 GLY A CA 1
ATOM 1580 C C . GLY A 1 199 ? -7.062 12.814 -24.510 1.00 59.06 199 GLY A C 1
ATOM 1581 O O . GLY A 1 199 ? -8.165 12.841 -23.960 1.00 59.06 199 GLY A O 1
ATOM 1582 N N . ALA A 1 200 ? -6.830 12.085 -25.601 1.00 56.03 200 ALA A N 1
ATOM 1583 C CA . ALA A 1 200 ? -7.836 11.199 -26.174 1.00 56.03 200 ALA A CA 1
ATOM 1584 C C . ALA A 1 200 ? -7.893 9.888 -25.377 1.00 56.03 200 ALA A C 1
ATOM 1586 O O . ALA A 1 200 ? -6.903 9.161 -25.292 1.00 56.03 200 ALA A O 1
ATOM 1587 N N . VAL A 1 201 ? -9.055 9.580 -24.800 1.00 59.06 201 VAL A N 1
ATOM 1588 C CA . VAL A 1 201 ? -9.314 8.255 -24.225 1.00 59.06 201 VAL A CA 1
ATOM 1589 C C . VAL A 1 201 ? -9.403 7.252 -25.382 1.00 59.06 201 VAL A C 1
ATOM 1591 O O . VAL A 1 201 ? -10.140 7.522 -26.334 1.00 59.06 201 VAL A O 1
ATOM 1594 N N . PRO A 1 202 ? -8.680 6.118 -25.345 1.00 54.47 202 PRO A N 1
ATOM 1595 C CA . PRO A 1 202 ? -8.772 5.106 -26.390 1.00 54.47 202 PRO A CA 1
ATOM 1596 C C . PRO A 1 202 ? -10.235 4.657 -26.568 1.00 54.47 202 PRO A C 1
ATOM 1598 O O . PRO A 1 202 ? -10.871 4.300 -25.578 1.00 54.47 202 PRO A O 1
ATOM 1601 N N . PRO A 1 203 ? -10.786 4.638 -27.795 1.00 55.12 203 PRO A N 1
ATOM 1602 C CA . PRO A 1 203 ? -12.210 4.369 -28.042 1.00 55.12 203 PRO A CA 1
ATOM 1603 C C . PRO A 1 203 ? -12.630 2.903 -27.825 1.00 55.12 203 PRO A C 1
ATOM 1605 O O . PRO A 1 203 ? -13.750 2.531 -28.154 1.00 55.12 203 PRO A O 1
ATOM 1608 N N . VAL A 1 204 ? -11.735 2.057 -27.314 1.00 54.38 204 VAL A N 1
ATOM 1609 C CA . VAL A 1 204 ? -11.886 0.593 -27.309 1.00 54.38 204 VAL A CA 1
ATOM 1610 C C . VAL A 1 204 ? -12.401 0.063 -25.963 1.00 54.38 204 VAL A C 1
ATOM 1612 O O . VAL A 1 204 ? -12.809 -1.090 -25.884 1.00 54.38 204 VAL A O 1
ATOM 1615 N N . ASP A 1 205 ? -12.424 0.889 -24.913 1.00 66.06 205 ASP A N 1
ATOM 1616 C CA . ASP A 1 205 ? -12.789 0.455 -23.561 1.00 66.06 205 ASP A CA 1
ATOM 1617 C C . ASP A 1 205 ? -13.946 1.292 -22.987 1.00 66.06 205 ASP A C 1
ATOM 1619 O O . ASP A 1 205 ? -13.785 2.433 -22.542 1.00 66.06 205 ASP A O 1
ATOM 1623 N N . GLU A 1 206 ? -15.148 0.713 -23.024 1.00 71.56 206 GLU A N 1
ATOM 1624 C CA . GLU A 1 206 ? -16.381 1.342 -22.547 1.00 71.56 206 GLU A CA 1
ATOM 1625 C C . GLU A 1 206 ? -16.361 1.570 -21.024 1.00 71.56 206 GLU A C 1
ATOM 1627 O O . GLU A 1 206 ? -16.906 2.566 -20.544 1.00 71.56 206 GLU A O 1
ATOM 1632 N N . ALA A 1 207 ? -15.697 0.698 -20.255 1.00 70.88 207 ALA A N 1
ATOM 1633 C CA . ALA A 1 207 ? -15.555 0.862 -18.808 1.00 70.88 207 ALA A CA 1
ATOM 1634 C C . ALA A 1 207 ? -14.644 2.055 -18.490 1.00 70.88 207 ALA A C 1
ATOM 1636 O O . ALA A 1 207 ? -14.990 2.916 -17.676 1.00 70.88 207 ALA A O 1
ATOM 1637 N N . LEU A 1 208 ? -13.536 2.175 -19.222 1.00 74.00 208 LEU A N 1
ATOM 1638 C CA . LEU A 1 208 ? -12.625 3.312 -19.120 1.00 74.00 208 LEU A CA 1
ATOM 1639 C C . LEU A 1 208 ? -13.327 4.638 -19.454 1.00 74.00 208 LEU A C 1
ATOM 1641 O O . LEU A 1 208 ? -13.122 5.654 -18.783 1.00 74.00 208 LEU A O 1
ATOM 1645 N N . HIS A 1 209 ? -14.200 4.621 -20.464 1.00 79.44 209 HIS A N 1
ATOM 1646 C CA . HIS A 1 209 ? -14.977 5.788 -20.869 1.00 79.44 209 HIS A CA 1
ATOM 1647 C C . HIS A 1 209 ? -16.016 6.198 -19.815 1.00 79.44 209 HIS A C 1
ATOM 1649 O O . HIS A 1 209 ? -16.185 7.392 -19.548 1.00 79.44 209 HIS A O 1
ATOM 1655 N N . ARG A 1 210 ? -16.676 5.226 -19.168 1.00 82.25 210 ARG A N 1
ATOM 1656 C CA . ARG A 1 210 ? -17.601 5.477 -18.048 1.00 82.25 210 ARG A CA 1
ATOM 1657 C C . ARG A 1 210 ? -16.882 6.123 -16.868 1.00 82.25 210 ARG A C 1
ATOM 1659 O O . ARG A 1 210 ? -17.351 7.145 -16.366 1.00 82.25 210 ARG A O 1
ATOM 1666 N N . VAL A 1 211 ? -15.721 5.589 -16.483 1.00 83.25 211 VAL A N 1
ATOM 1667 C CA . VAL A 1 211 ? -14.888 6.152 -15.407 1.00 83.25 211 VAL A CA 1
ATOM 1668 C C . VAL A 1 211 ? -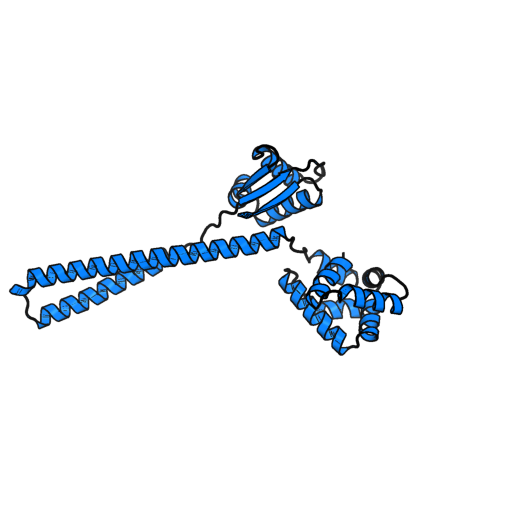14.460 7.576 -15.755 1.00 83.25 211 VAL A C 1
ATOM 1670 O O . VAL A 1 211 ? -14.664 8.488 -14.959 1.00 83.25 211 VAL A O 1
ATOM 1673 N N . PHE A 1 212 ? -13.942 7.809 -16.962 1.00 82.50 212 PHE A N 1
ATOM 1674 C CA . PHE A 1 212 ? -13.528 9.148 -17.385 1.00 82.50 212 PHE A CA 1
ATOM 1675 C C . PHE A 1 212 ? -14.690 10.153 -17.405 1.00 82.50 212 PHE A C 1
ATOM 1677 O O . PHE A 1 212 ? -14.545 11.286 -16.948 1.00 82.50 212 PHE A O 1
ATOM 1684 N N . THR A 1 213 ? -15.865 9.731 -17.873 1.00 83.19 213 THR A N 1
ATOM 1685 C CA . THR A 1 213 ? -17.074 10.567 -17.883 1.00 83.19 213 THR A CA 1
ATOM 1686 C C . THR A 1 213 ? -17.516 10.927 -16.466 1.00 83.19 213 THR A C 1
ATOM 1688 O O . THR A 1 213 ? -17.887 12.072 -16.210 1.00 83.19 213 THR A O 1
ATOM 1691 N N . ALA A 1 214 ? -17.446 9.982 -15.526 1.00 83.69 214 ALA A N 1
ATOM 1692 C CA . ALA A 1 214 ? -17.742 10.243 -14.121 1.00 83.69 214 ALA A CA 1
ATOM 1693 C C . ALA A 1 214 ? -16.746 11.237 -13.497 1.00 83.69 214 ALA A C 1
ATOM 1695 O O . ALA A 1 214 ? -17.166 12.175 -12.825 1.00 83.69 214 ALA A O 1
ATOM 1696 N N . LEU A 1 215 ? -15.449 11.117 -13.806 1.00 83.56 215 LEU A N 1
ATOM 1697 C CA . LEU A 1 215 ? -14.429 12.084 -13.376 1.00 83.56 215 LEU A CA 1
ATOM 1698 C C . LEU A 1 215 ? -14.688 13.493 -13.930 1.00 83.56 215 LEU A C 1
ATOM 1700 O O . LEU A 1 215 ? -14.496 14.481 -13.226 1.00 83.56 215 LEU A O 1
ATOM 1704 N N . LEU A 1 216 ? -15.145 13.599 -15.182 1.00 82.06 216 LEU A N 1
ATOM 1705 C CA . LEU A 1 216 ? -15.487 14.885 -15.793 1.00 82.06 216 LEU A CA 1
ATOM 1706 C C . LEU A 1 216 ? -16.690 15.563 -15.127 1.00 82.06 216 LEU A C 1
ATOM 1708 O O . LEU A 1 216 ? -16.720 16.791 -15.067 1.00 82.06 216 LEU A O 1
ATOM 1712 N N . ARG A 1 217 ? -17.663 14.796 -14.620 1.00 81.56 217 ARG A N 1
ATOM 1713 C CA . ARG A 1 217 ? -18.826 15.347 -13.898 1.00 81.56 217 ARG A CA 1
ATOM 1714 C C . ARG A 1 217 ? -18.436 15.990 -12.569 1.00 81.56 217 ARG A C 1
ATOM 1716 O O . ARG A 1 217 ? -19.009 17.007 -12.201 1.00 81.56 217 ARG A O 1
ATOM 1723 N N . GLU A 1 218 ? -17.433 15.434 -11.897 1.00 78.81 218 GLU A N 1
ATOM 1724 C CA . GLU A 1 218 ? -16.919 15.923 -10.609 1.00 78.81 218 GLU A CA 1
ATOM 1725 C C . GLU A 1 218 ? -15.862 17.038 -10.759 1.00 78.81 218 GLU A C 1
ATOM 1727 O O . GLU A 1 218 ? -15.279 17.514 -9.781 1.00 78.81 218 GLU A O 1
ATOM 1732 N N . ARG A 1 219 ? -15.592 17.483 -11.993 1.00 78.62 219 ARG A N 1
ATOM 1733 C CA . ARG A 1 219 ? -14.576 18.496 -12.294 1.00 78.62 219 ARG A CA 1
ATOM 1734 C C . ARG A 1 219 ? -14.963 19.871 -11.752 1.00 78.62 219 ARG A C 1
ATOM 1736 O O . ARG A 1 219 ? -15.991 20.438 -12.113 1.00 78.62 219 ARG A O 1
ATOM 1743 N N . ARG A 1 220 ? -14.059 20.474 -10.974 1.00 74.69 220 ARG A N 1
ATOM 1744 C CA . ARG A 1 220 ? -14.130 21.873 -10.525 1.00 74.69 220 ARG A CA 1
ATOM 1745 C C . ARG A 1 220 ? -12.879 22.627 -10.979 1.00 74.69 220 ARG A C 1
ATOM 1747 O O . ARG A 1 220 ? -11.854 22.638 -10.301 1.00 74.69 220 ARG A O 1
ATOM 1754 N N . GLY A 1 221 ? -12.961 23.271 -12.143 1.00 76.88 221 GLY A N 1
ATOM 1755 C CA . GLY A 1 221 ? -11.814 23.954 -12.753 1.00 76.88 221 GLY A CA 1
ATOM 1756 C C . GLY A 1 221 ? -10.809 22.954 -13.329 1.00 76.88 221 GLY A C 1
ATOM 1757 O O . GLY A 1 221 ? -11.196 22.072 -14.087 1.00 76.88 221 GLY A 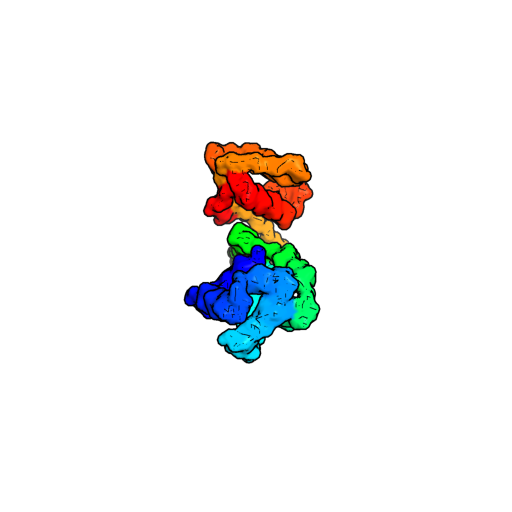O 1
ATOM 1758 N N . ASP A 1 222 ? -9.527 23.060 -12.989 1.00 72.69 222 ASP A N 1
ATOM 1759 C CA . ASP A 1 222 ? -8.491 22.126 -13.472 1.00 72.69 222 ASP A CA 1
ATOM 1760 C C . ASP A 1 222 ? -8.422 20.815 -12.678 1.00 72.69 222 ASP A C 1
ATOM 1762 O O . ASP A 1 222 ? -7.781 19.857 -13.117 1.00 72.69 222 ASP A O 1
ATOM 1766 N N . TYR A 1 223 ? -9.107 20.759 -11.536 1.00 79.38 223 TYR A N 1
ATOM 1767 C CA . TYR A 1 223 ? -9.010 19.677 -10.568 1.00 79.38 223 TYR A CA 1
ATOM 1768 C C . TYR A 1 223 ? -10.314 18.891 -10.434 1.00 79.38 223 TYR A C 1
ATOM 1770 O O . TYR A 1 223 ? -11.411 19.402 -10.663 1.00 79.38 223 TYR A O 1
ATOM 1778 N N . VAL A 1 224 ? -10.168 17.635 -10.035 1.00 84.62 224 VAL A N 1
ATOM 1779 C CA . VAL A 1 224 ? -11.233 16.697 -9.687 1.00 84.62 224 VAL A CA 1
ATOM 1780 C C . VAL A 1 224 ? -10.861 16.098 -8.337 1.00 84.62 224 VAL A C 1
ATOM 1782 O O . VAL A 1 224 ? -9.783 15.516 -8.202 1.00 84.62 224 VAL A O 1
ATOM 1785 N N . ASP A 1 225 ? -11.744 16.249 -7.355 1.00 83.19 225 ASP A N 1
ATOM 1786 C CA . ASP A 1 225 ? -11.616 15.637 -6.034 1.00 83.19 225 ASP A CA 1
ATOM 1787 C C . ASP A 1 225 ? -12.688 14.545 -5.916 1.00 83.19 225 ASP A C 1
ATOM 1789 O O . ASP A 1 225 ? -13.876 14.854 -5.924 1.00 83.19 225 ASP A O 1
ATOM 1793 N N . ILE A 1 226 ? -12.287 13.276 -5.825 1.00 82.69 226 ILE A N 1
ATOM 1794 C CA . ILE A 1 226 ? -13.218 12.134 -5.788 1.00 82.69 226 ILE A CA 1
ATOM 1795 C C . ILE A 1 226 ? -12.986 11.231 -4.581 1.00 82.69 226 ILE A C 1
ATOM 1797 O O . ILE A 1 226 ? -11.849 10.899 -4.251 1.00 82.69 226 ILE A O 1
ATOM 1801 N N . SER A 1 227 ? -14.076 10.770 -3.968 1.00 82.62 227 SER A N 1
ATOM 1802 C CA . SER A 1 227 ? -14.044 9.648 -3.027 1.00 82.62 227 SER A CA 1
ATOM 1803 C C . SER A 1 227 ? -13.999 8.342 -3.813 1.00 82.62 227 SER A C 1
ATOM 1805 O O . SER A 1 227 ? -14.915 8.050 -4.582 1.00 82.62 227 SER A O 1
ATOM 1807 N N . LEU A 1 228 ? -12.951 7.539 -3.624 1.00 76.25 228 LEU A N 1
ATOM 1808 C CA . LEU A 1 228 ? -12.790 6.261 -4.327 1.00 76.25 228 LEU A CA 1
ATOM 1809 C C . LEU A 1 228 ? -13.918 5.285 -3.952 1.00 76.25 228 LEU A C 1
ATOM 1811 O O . LEU A 1 228 ? -14.421 4.563 -4.807 1.00 76.25 228 LEU A O 1
ATOM 1815 N N . THR A 1 229 ? -14.371 5.323 -2.698 1.00 76.44 229 THR A N 1
ATOM 1816 C CA . THR A 1 229 ? -15.468 4.496 -2.182 1.00 76.44 229 THR A CA 1
ATOM 1817 C C . THR A 1 229 ? -16.804 4.896 -2.810 1.00 76.44 229 THR A C 1
ATOM 1819 O O . THR A 1 229 ? -17.520 4.047 -3.329 1.00 76.44 229 THR A O 1
ATOM 1822 N N . SER A 1 230 ? -17.105 6.197 -2.855 1.00 80.44 230 SER A N 1
ATOM 1823 C CA . SER A 1 230 ? -18.352 6.711 -3.440 1.00 80.44 230 SER A CA 1
ATOM 1824 C C . SER A 1 230 ? -18.383 6.562 -4.964 1.00 80.44 230 SER A C 1
ATOM 1826 O O . SER A 1 230 ? -19.432 6.304 -5.554 1.00 80.44 230 SER A O 1
ATOM 1828 N N . LEU A 1 231 ? -17.227 6.686 -5.623 1.00 82.94 231 LEU A N 1
ATOM 1829 C CA . LEU A 1 231 ? -17.116 6.489 -7.065 1.00 82.94 231 LEU A CA 1
ATOM 1830 C C . LEU A 1 231 ? -17.240 5.005 -7.444 1.00 82.94 231 LEU A C 1
ATOM 1832 O O . LEU A 1 231 ? -17.886 4.684 -8.433 1.00 82.94 231 LEU A O 1
ATOM 1836 N N . SER A 1 232 ? -16.686 4.101 -6.632 1.00 78.88 232 SER A N 1
ATOM 1837 C CA . SER A 1 232 ? -16.844 2.648 -6.792 1.00 78.88 232 SER A CA 1
ATOM 1838 C C . SER A 1 232 ? -18.304 2.219 -6.625 1.00 78.88 232 SER A C 1
ATOM 1840 O O . SER A 1 232 ? -18.814 1.486 -7.470 1.00 78.88 232 SER A O 1
ATOM 1842 N N . GLU A 1 233 ? -18.996 2.730 -5.599 1.00 81.19 233 GLU A N 1
ATOM 1843 C CA . GLU A 1 233 ? -20.423 2.462 -5.378 1.00 81.19 233 GLU A CA 1
ATOM 1844 C C . GLU A 1 233 ? -21.298 3.034 -6.507 1.00 81.19 233 GLU A C 1
ATOM 1846 O O . GLU A 1 233 ? -22.179 2.340 -7.003 1.00 81.19 233 GLU A O 1
ATOM 1851 N N . SER A 1 234 ? -21.040 4.265 -6.964 1.00 82.75 234 SER A N 1
ATOM 1852 C CA . SER A 1 234 ? -21.856 4.896 -8.018 1.00 82.75 234 SER A CA 1
ATOM 1853 C C . SER A 1 234 ? -21.656 4.296 -9.413 1.00 82.75 234 SER A C 1
ATOM 1855 O O . SER A 1 234 ? -22.558 4.379 -10.244 1.00 82.75 234 SER A O 1
ATOM 1857 N N . LEU A 1 235 ? -20.493 3.694 -9.675 1.00 83.06 235 LEU A N 1
ATOM 1858 C CA . LEU A 1 235 ? -20.191 3.007 -10.932 1.00 83.06 235 LEU A CA 1
ATOM 1859 C C . LEU A 1 235 ? -20.466 1.499 -10.882 1.00 83.06 235 LEU A C 1
ATOM 1861 O O . LEU A 1 235 ? -20.225 0.827 -11.882 1.00 83.06 235 LEU A O 1
ATOM 1865 N N . GLU A 1 236 ? -20.935 0.973 -9.743 1.00 81.62 236 GLU A N 1
ATOM 1866 C CA . GLU A 1 236 ? -21.117 -0.468 -9.497 1.00 81.62 236 GLU A CA 1
ATOM 1867 C C . GLU A 1 236 ? -19.871 -1.295 -9.874 1.00 81.62 236 GLU A C 1
ATOM 1869 O O . GLU A 1 236 ? -19.949 -2.420 -10.365 1.00 81.62 236 GLU A O 1
ATOM 1874 N N . MET A 1 237 ? -18.690 -0.719 -9.648 1.00 73.56 237 MET A N 1
ATOM 1875 C CA . MET A 1 237 ? -17.400 -1.312 -9.992 1.00 73.56 237 MET A CA 1
ATOM 1876 C C . MET A 1 237 ? -16.629 -1.671 -8.734 1.00 73.56 237 MET A C 1
ATOM 1878 O O . MET A 1 237 ? -16.682 -0.948 -7.738 1.00 73.56 237 MET A O 1
ATOM 1882 N N . SER A 1 238 ? -15.838 -2.747 -8.786 1.00 67.94 238 SER A N 1
ATOM 1883 C CA . SER A 1 238 ? -14.943 -3.054 -7.675 1.00 67.94 238 SER A CA 1
ATOM 1884 C C . SER A 1 238 ? -13.895 -1.936 -7.509 1.00 67.94 238 SER A C 1
ATOM 1886 O O . SER A 1 238 ? -13.448 -1.349 -8.502 1.00 67.94 238 SER A O 1
ATOM 1888 N N . PRO A 1 239 ? -13.444 -1.635 -6.275 1.00 65.75 239 PRO A N 1
ATOM 1889 C CA . PRO A 1 239 ? -12.393 -0.641 -6.053 1.00 65.75 239 PRO A CA 1
ATOM 1890 C C . PRO A 1 239 ? -11.097 -0.949 -6.814 1.00 65.75 239 PRO A C 1
ATOM 1892 O O . PRO A 1 239 ? -10.364 -0.034 -7.176 1.00 65.75 239 PRO A O 1
ATOM 1895 N N . VAL A 1 240 ? -10.819 -2.232 -7.069 1.00 61.84 240 VAL A N 1
ATOM 1896 C CA . VAL A 1 240 ? -9.638 -2.685 -7.817 1.00 61.84 240 VAL A CA 1
ATOM 1897 C C . VAL A 1 240 ? -9.766 -2.315 -9.296 1.00 61.84 240 VAL A C 1
ATOM 1899 O O . VAL A 1 240 ? -8.858 -1.692 -9.843 1.00 61.84 240 VAL A O 1
ATOM 1902 N N . ASP A 1 241 ? -10.914 -2.602 -9.913 1.00 67.50 241 ASP A N 1
ATOM 1903 C CA . ASP A 1 241 ? -11.164 -2.288 -11.328 1.00 67.50 241 ASP A CA 1
ATOM 1904 C C . ASP A 1 241 ? -11.219 -0.771 -11.572 1.00 67.50 241 ASP A C 1
ATOM 1906 O O . ASP A 1 241 ? -10.787 -0.264 -12.614 1.00 67.50 241 ASP A O 1
ATOM 1910 N N . LEU A 1 242 ? -11.708 -0.016 -10.582 1.00 77.25 242 LEU A N 1
ATOM 1911 C CA . LEU A 1 242 ? -11.699 1.445 -10.611 1.00 77.25 242 LEU A CA 1
ATOM 1912 C C . LEU A 1 242 ? -10.269 2.004 -10.582 1.00 77.25 242 LEU A C 1
ATOM 1914 O O . LEU A 1 242 ? -9.952 2.920 -11.343 1.00 77.25 242 LEU A O 1
ATOM 1918 N N . ILE A 1 243 ? -9.393 1.445 -9.742 1.00 74.19 243 ILE A N 1
ATOM 1919 C CA . ILE A 1 243 ? -7.975 1.829 -9.690 1.00 74.19 243 ILE A CA 1
ATOM 1920 C C . ILE A 1 243 ? -7.282 1.510 -11.016 1.00 74.19 243 ILE A C 1
ATOM 1922 O O . ILE A 1 243 ? -6.565 2.367 -11.536 1.00 74.19 243 ILE A O 1
ATOM 1926 N N . ASP A 1 244 ? -7.524 0.330 -11.588 1.00 70.56 244 ASP A N 1
ATOM 1927 C CA . ASP A 1 244 ? -6.967 -0.055 -12.889 1.00 70.56 244 ASP A CA 1
ATOM 1928 C C . ASP A 1 244 ? -7.373 0.933 -13.990 1.00 70.56 244 ASP A C 1
ATOM 1930 O O . ASP A 1 244 ? -6.532 1.383 -14.774 1.00 70.56 244 ASP A O 1
ATOM 1934 N N . SER A 1 245 ? -8.643 1.344 -14.000 1.00 77.44 245 SER A N 1
ATOM 1935 C CA . SER A 1 245 ? -9.171 2.315 -14.962 1.00 77.44 245 SER A CA 1
ATOM 1936 C C . SER A 1 245 ? -8.531 3.700 -14.796 1.00 77.44 245 SER A C 1
ATOM 1938 O O . SER A 1 245 ? -8.094 4.317 -15.770 1.00 77.44 245 SER A O 1
ATOM 1940 N N . ILE A 1 246 ? -8.389 4.183 -13.557 1.00 79.56 246 ILE A N 1
ATOM 1941 C CA . ILE A 1 246 ? -7.680 5.439 -13.252 1.00 79.56 246 ILE A CA 1
ATOM 1942 C C . ILE A 1 246 ? -6.209 5.346 -13.689 1.00 79.56 246 ILE A C 1
ATOM 1944 O O . ILE A 1 246 ? -5.661 6.293 -14.256 1.00 79.56 246 ILE A O 1
ATOM 1948 N N . MET A 1 247 ? -5.564 4.196 -13.491 1.00 73.06 247 MET A N 1
ATOM 1949 C CA . MET A 1 247 ? -4.182 3.971 -13.913 1.00 73.06 247 MET A CA 1
ATOM 1950 C C . MET A 1 247 ? -4.023 3.986 -15.431 1.00 73.06 247 MET A C 1
ATOM 1952 O O . MET A 1 247 ? -3.059 4.564 -15.937 1.00 73.06 247 MET A O 1
ATOM 1956 N N . MET A 1 248 ? -4.948 3.374 -16.165 1.00 71.25 248 MET A N 1
ATOM 1957 C CA . MET A 1 248 ? -4.956 3.418 -17.624 1.00 71.25 248 MET A CA 1
ATOM 1958 C C . MET A 1 248 ? -5.125 4.854 -18.138 1.00 71.25 248 MET A C 1
ATOM 1960 O O . MET A 1 248 ? -4.370 5.272 -19.015 1.00 71.25 248 MET A O 1
ATOM 1964 N N . LEU A 1 249 ? -6.016 5.648 -17.533 1.00 73.69 249 LEU A N 1
ATOM 1965 C CA . LEU A 1 249 ? -6.177 7.071 -17.862 1.00 73.69 249 LEU A CA 1
ATOM 1966 C C . LEU A 1 249 ? -4.915 7.893 -17.553 1.00 73.69 249 LEU A C 1
ATOM 1968 O O . LEU A 1 249 ? -4.555 8.790 -18.319 1.00 73.69 249 LEU A O 1
ATOM 1972 N N . GLN A 1 250 ? -4.217 7.583 -16.458 1.00 69.75 250 GLN A N 1
ATOM 1973 C CA . GLN A 1 250 ? -2.959 8.242 -16.106 1.00 69.75 250 GLN A CA 1
ATOM 1974 C C . GLN A 1 250 ? -1.828 7.879 -17.080 1.00 69.75 250 GLN A C 1
ATOM 1976 O O . GLN A 1 250 ? -1.080 8.756 -17.506 1.00 69.75 250 GLN A O 1
ATOM 1981 N N . ARG A 1 251 ? -1.708 6.601 -17.466 1.00 66.81 251 ARG A N 1
ATOM 1982 C CA . ARG A 1 251 ? -0.720 6.132 -18.458 1.00 66.81 251 ARG A CA 1
ATOM 1983 C C . ARG A 1 251 ? -0.979 6.708 -19.847 1.00 66.81 251 ARG A C 1
ATOM 1985 O O . ARG A 1 251 ? -0.028 7.012 -20.556 1.00 66.81 251 ARG A O 1
ATOM 1992 N N . ALA A 1 252 ? -2.246 6.905 -20.203 1.00 65.19 252 ALA A N 1
ATOM 1993 C CA . ALA A 1 252 ? -2.653 7.577 -21.433 1.00 65.19 252 ALA A CA 1
ATOM 1994 C C . ALA A 1 252 ? -2.420 9.104 -21.402 1.00 65.19 252 ALA A C 1
ATOM 1996 O O . ALA A 1 252 ? -2.736 9.789 -22.370 1.00 65.19 252 ALA A O 1
ATOM 1997 N N . GLY A 1 253 ? -1.898 9.657 -20.298 1.00 64.88 253 GLY A N 1
ATOM 1998 C CA . GLY A 1 253 ? -1.623 11.088 -20.154 1.00 64.88 253 GLY A CA 1
ATOM 1999 C C . GLY A 1 253 ? -2.876 11.959 -20.033 1.00 64.88 253 GLY A C 1
ATOM 2000 O O . GLY A 1 253 ? -2.777 13.180 -20.087 1.00 64.88 253 GLY A O 1
ATOM 2001 N N . VAL A 1 254 ? -4.053 11.353 -19.856 1.00 76.06 254 VAL A N 1
ATOM 2002 C CA . VAL A 1 254 ? -5.342 12.059 -19.805 1.00 76.06 254 VAL A CA 1
ATOM 2003 C C . VAL A 1 254 ? -5.532 12.751 -18.454 1.00 76.06 254 VAL A C 1
ATOM 2005 O O . VAL A 1 254 ? -6.071 13.860 -18.376 1.00 76.06 254 VAL A O 1
ATOM 2008 N N . ILE A 1 255 ? -5.062 12.108 -17.383 1.00 75.19 255 ILE A N 1
ATOM 2009 C CA . ILE A 1 255 ? -5.157 12.603 -16.008 1.00 75.19 255 ILE A CA 1
ATOM 2010 C C . ILE A 1 255 ? -3.807 12.520 -15.295 1.00 75.19 255 ILE A C 1
ATOM 2012 O O . ILE A 1 255 ? -2.962 11.681 -15.602 1.00 75.19 255 ILE A O 1
ATOM 2016 N N . ARG A 1 256 ? -3.626 13.360 -14.279 1.00 76.88 256 ARG A N 1
ATOM 2017 C CA . ARG A 1 256 ? -2.496 13.312 -13.350 1.00 76.88 256 ARG A CA 1
ATOM 2018 C C . ARG A 1 256 ? -3.015 13.307 -11.925 1.00 76.88 256 ARG A C 1
ATOM 2020 O O . ARG A 1 256 ? -3.672 14.255 -11.514 1.00 76.88 256 ARG A O 1
ATOM 2027 N N . VAL A 1 257 ? -2.694 12.276 -11.153 1.00 76.31 257 VAL A N 1
ATOM 2028 C CA . VAL A 1 257 ? -2.995 12.279 -9.717 1.00 76.31 257 VAL A CA 1
ATOM 2029 C C . VAL A 1 257 ? -1.990 13.174 -8.997 1.00 76.31 257 VAL A C 1
ATOM 2031 O O . VAL A 1 257 ? -0.781 13.000 -9.160 1.00 76.31 257 VAL A O 1
ATOM 2034 N N . GLU A 1 258 ? -2.484 14.128 -8.212 1.00 73.75 258 GLU A N 1
ATOM 2035 C CA . GLU A 1 258 ? -1.648 15.077 -7.471 1.00 73.75 258 GLU A CA 1
ATOM 2036 C C . GLU A 1 258 ? -1.561 14.736 -5.989 1.00 73.75 258 GLU A C 1
ATOM 2038 O O . GLU A 1 258 ? -0.481 14.791 -5.400 1.00 73.75 258 GLU A O 1
ATOM 2043 N N . SER A 1 259 ? -2.683 14.362 -5.374 1.00 70.75 259 SER A N 1
ATOM 2044 C CA . SER A 1 259 ? -2.697 13.996 -3.965 1.00 70.75 259 SER A CA 1
ATOM 2045 C C . SER A 1 259 ? -3.796 12.992 -3.641 1.00 70.75 259 SER A C 1
ATOM 2047 O O . SER A 1 259 ? -4.724 12.747 -4.406 1.00 70.75 259 SER A O 1
ATOM 2049 N N . ILE A 1 260 ? -3.632 12.365 -2.483 1.00 67.06 260 ILE A N 1
ATOM 2050 C CA . ILE A 1 260 ? -4.589 11.437 -1.893 1.00 67.06 260 ILE A CA 1
ATOM 2051 C C . ILE A 1 260 ? -4.724 11.853 -0.429 1.00 67.06 260 ILE A C 1
ATOM 2053 O O . ILE A 1 260 ? -3.701 12.126 0.207 1.00 67.06 260 ILE A O 1
ATOM 2057 N N . SER A 1 261 ? -5.924 11.894 0.124 1.00 64.38 261 SER A N 1
ATOM 2058 C CA . SER A 1 261 ? -6.171 12.258 1.524 1.00 64.38 261 SER A CA 1
ATOM 2059 C C . SER A 1 261 ? -7.084 11.262 2.206 1.00 64.38 261 SER A C 1
ATOM 2061 O O . SER A 1 261 ? -8.067 10.833 1.562 1.00 64.38 261 SER A O 1
#

Secondary structure (DSSP, 8-state):
-HHHHHHHHHHTTSTTHHHHHHHHHHHHHSS-HHHHHHH-HHHHHHHHHHHH-HHHHHHHHHHHHHHHHHTT----HHHHHHHHHTT-HHHHHHHHHH-----HHHHHHHHHHHHHHHHHHHHHHHHHHHHHHHHHHHHHHHHHHHHHHTTTTS-HHHHHHHHHHHHHHHHHHHHHHHHHHS-S------EEEEEE---PPPTT-HHHHHHHHHHHHTEETTEEEEEHHHHHHHTT--HHHHHHHHHHHHHTTSEEEEEE-

Foldseek 3Di:
DVLVLLCQLQVVVDNCRSVVLQVQLCVQVVHGLVVCCLQALQSSLVSSCVRQNDVVSLVSLQSSCVSLVVQVQNDHSCQSVVCRNVRPNVSVCVSVVVSPRCPPVNVVVVVVLVVQQVVVLVVVLVVLLVVLVVQLVVQLVVLVVVLVVCVVVDDPVRSVVSSVVSNVVSVVSSVVSSVVRSDDGDDDFKKWKKFFPDADDPPPDPLLVVLVVVQVVQDDDRIHIDGLVVSCVVSVHDSVVSVVSVVSCVVRVRMGTDDMD

Radius of gyration: 30.08 Å; chains: 1; bounding box: 61×48×87 Å

pLDDT: mean 76.23, std 12.52, range [45.25, 94.5]

Sequence (261 aa):
MYEEIFRYGSDSLGPGMFRVLRERLEAELGEDPFEVLERSPKRFLTAMRKVIGYRTTEVYFSMLAERLRAAGIAVTKDELIDAMERDDPAKLELIFRNARIMTPFERMYRQKVFLQLEKAARARQRRVAIGSALLGIGMFSLVLLVVTLASTFLSQFQMNIALVAGAVIAFVIAAENYLSNTNPAPKAEMMIRMRILGGAVPPVDEALHRVFTALLRERRGDYVDISLTSLSESLEMSPVDLIDSIMMLQRAGVIRVESIS